Protein AF-E3NLU9-F1 (afdb_monomer_lite)

Organism: Caenorhabditis remanei (NCBI:txid31234)

pLDDT: mean 74.11, std 19.69, range [24.27, 98.31]

InterPro domains:
  IPR012885 Sdz-33, F-box domain [PF07735] (61-119)

Foldseek 3Di:
DDDDDDDPPQLEDEAADDPDDVVVVVVVVCCCCVVVVGQYAYYHDAPPDDDLVVVLVVQQPHAYAEEYADAQVPDLVSLQSRQYQEYEYEHYPDALQSLLSNVVSVLVDPRPRHFKDKYFDACDPVVCNNCPPVVVQWDQDDCVQADQWDDDPPAIDGQNRWIWGAHPVRWIWTWDDDRTMTMIGICPPRYDDDDGHHDDPVRVVVSVCCNVVVPDVVVVVVVVD

Secondary structure (DSSP, 8-state):
----------SEEEEEEES--HHHHHHHHHIIIIIT-PEEEEEEEE-SS--HHHHHHHHTT--SEEEEEEETT--HHHHHH---SEEEEEEE---HHHHHHHHHHHHHS------EEEEE---TT-HHHHHTT-TTT-EE--TTTS-SEEE-SS-EEE-TTSEEEE-TTS-EEEEEE-SSEEEEEEESSSS----SPPPPHHHHHHHHHHHHHTTSHHHHHHTT-

Structure (mmCIF, N/CA/C/O backbone):
data_AF-E3NLU9-F1
#
_entry.id   AF-E3NLU9-F1
#
loop_
_atom_site.group_PDB
_atom_site.id
_atom_site.type_symbol
_atom_site.label_atom_id
_atom_site.label_alt_id
_atom_site.label_comp_id
_atom_site.label_asym_id
_atom_site.label_entity_id
_atom_site.label_seq_id
_atom_site.pdbx_PDB_ins_code
_atom_site.Cartn_x
_atom_site.Cartn_y
_atom_site.Cartn_z
_atom_site.occupancy
_atom_site.B_iso_or_equiv
_atom_site.auth_seq_id
_atom_site.auth_comp_id
_atom_site.auth_asym_id
_atom_site.auth_atom_id
_atom_site.pdbx_PDB_model_num
ATOM 1 N N . MET A 1 1 ? 8.803 -41.339 -27.298 1.00 30.84 1 MET A N 1
ATOM 2 C CA . MET A 1 1 ? 7.327 -41.376 -27.314 1.00 30.84 1 MET A CA 1
ATOM 3 C C . MET A 1 1 ? 6.881 -41.317 -25.861 1.00 30.84 1 MET A C 1
ATOM 5 O O . MET A 1 1 ? 6.912 -42.335 -25.188 1.00 30.84 1 MET A O 1
ATOM 9 N N . MET A 1 2 ? 6.651 -40.110 -25.340 1.00 24.27 2 MET A N 1
ATOM 10 C CA . MET A 1 2 ? 6.205 -39.897 -23.958 1.00 24.27 2 MET A CA 1
ATOM 11 C C . MET A 1 2 ? 4.680 -39.813 -23.966 1.00 24.27 2 MET A C 1
ATOM 13 O O . MET A 1 2 ? 4.102 -39.060 -24.746 1.00 24.27 2 MET A O 1
ATOM 17 N N . SER A 1 3 ? 4.059 -40.672 -23.166 1.00 24.81 3 SER A N 1
ATOM 18 C CA . SER A 1 3 ? 2.619 -40.861 -23.056 1.00 24.81 3 SER A CA 1
ATOM 19 C C . SER A 1 3 ? 1.947 -39.679 -22.364 1.00 24.81 3 SER A C 1
ATOM 21 O O . SER A 1 3 ? 2.358 -39.273 -21.281 1.00 24.81 3 SER A O 1
ATOM 23 N N . PHE A 1 4 ? 0.875 -39.192 -22.986 1.00 30.12 4 PHE A N 1
ATOM 24 C CA . PHE A 1 4 ? -0.142 -38.331 -22.394 1.00 30.12 4 PHE A CA 1
ATOM 25 C C . PHE A 1 4 ? -0.844 -39.077 -21.251 1.00 30.12 4 PHE A C 1
ATOM 27 O O . PHE A 1 4 ? -1.728 -39.887 -21.514 1.00 30.12 4 PHE A O 1
ATOM 34 N N . VAL A 1 5 ? -0.449 -38.829 -20.002 1.00 28.61 5 VAL A N 1
ATOM 35 C CA . VAL A 1 5 ? -1.242 -39.172 -18.812 1.00 28.61 5 VAL A CA 1
ATOM 36 C C . VAL A 1 5 ? -1.056 -38.039 -17.797 1.00 28.61 5 VAL A C 1
ATOM 38 O O . VAL A 1 5 ? 0.053 -37.809 -17.324 1.00 28.61 5 VAL A O 1
ATOM 41 N N . ASP A 1 6 ? -2.147 -37.310 -17.558 1.00 29.42 6 ASP A N 1
ATOM 42 C CA . ASP A 1 6 ? -2.406 -36.371 -16.460 1.00 29.42 6 ASP A CA 1
ATOM 43 C C . ASP A 1 6 ? -1.397 -35.237 -16.202 1.00 29.42 6 ASP A C 1
ATOM 45 O O . ASP A 1 6 ? -0.734 -35.173 -15.168 1.00 29.42 6 ASP A O 1
ATOM 49 N N . LEU A 1 7 ? -1.388 -34.234 -17.090 1.00 32.00 7 LEU A N 1
ATOM 50 C CA . LEU A 1 7 ? -1.237 -32.851 -16.628 1.00 32.00 7 LEU A CA 1
ATOM 51 C C . LEU A 1 7 ? -2.637 -32.320 -16.296 1.00 32.00 7 LEU A C 1
ATOM 53 O O . LEU A 1 7 ? -3.335 -31.803 -17.170 1.00 32.00 7 LEU A O 1
ATOM 57 N N . GLU A 1 8 ? -3.042 -32.386 -15.028 1.00 39.09 8 GLU A N 1
ATOM 58 C CA . GLU A 1 8 ? -3.913 -31.334 -14.504 1.00 39.09 8 GLU A CA 1
ATOM 59 C C . GLU A 1 8 ? -3.154 -30.016 -14.707 1.00 39.09 8 GLU A C 1
ATOM 61 O O . GLU A 1 8 ? -2.229 -29.685 -13.964 1.00 39.09 8 GLU A O 1
ATOM 66 N N . LEU A 1 9 ? -3.479 -29.289 -15.780 1.00 45.47 9 LEU A N 1
ATOM 67 C CA . LEU A 1 9 ? -3.005 -27.927 -15.987 1.00 45.47 9 LEU A CA 1
ATOM 68 C C . LEU A 1 9 ? -3.362 -27.148 -14.723 1.00 45.47 9 LEU A C 1
ATOM 70 O O . LEU A 1 9 ? -4.542 -26.900 -14.460 1.00 45.47 9 LEU A O 1
ATOM 74 N N . LYS A 1 10 ? -2.348 -26.800 -13.917 1.00 50.09 10 LYS A N 1
ATOM 75 C CA . LYS A 1 10 ? -2.500 -25.868 -12.799 1.00 50.09 10 LYS A CA 1
ATOM 76 C C . LYS A 1 10 ? -3.347 -24.711 -13.315 1.00 50.09 10 LYS A C 1
ATOM 78 O O . LYS A 1 10 ? -2.913 -24.010 -14.219 1.00 50.09 10 LYS A O 1
ATOM 83 N N . LYS A 1 11 ? -4.536 -24.485 -12.744 1.00 56.47 11 LYS A N 1
ATOM 84 C CA . LYS A 1 11 ? -5.415 -23.357 -13.121 1.00 56.47 11 LYS A CA 1
ATOM 85 C C . LYS A 1 11 ? -4.805 -21.995 -12.794 1.00 56.47 11 LYS A C 1
ATOM 87 O O . LYS A 1 11 ? -5.468 -20.976 -12.969 1.00 56.47 11 LYS A O 1
ATOM 92 N N . SER A 1 12 ? -3.567 -21.982 -12.307 1.00 54.59 12 SER A N 1
ATOM 93 C CA . SER A 1 12 ? -2.848 -20.779 -11.990 1.00 54.59 12 SER A CA 1
ATOM 94 C C . SER A 1 12 ? -1.356 -20.833 -12.269 1.00 54.59 12 SER A C 1
ATOM 96 O O . SER A 1 12 ? -0.717 -21.855 -12.014 1.00 54.59 12 SER A O 1
ATOM 98 N N . ILE A 1 13 ? -0.813 -19.710 -12.734 1.00 56.97 13 ILE A N 1
ATOM 99 C CA . ILE A 1 13 ? 0.589 -19.552 -13.128 1.00 56.97 13 ILE A CA 1
ATOM 100 C C . ILE A 1 13 ? 1.199 -18.305 -12.485 1.00 56.97 13 ILE A C 1
ATOM 102 O O . ILE A 1 13 ? 0.508 -17.304 -12.283 1.00 56.97 13 ILE A O 1
ATOM 106 N N . ASP A 1 14 ? 2.488 -18.402 -12.171 1.00 55.56 14 ASP A N 1
ATOM 107 C CA . ASP A 1 14 ? 3.336 -17.274 -11.803 1.00 55.56 14 ASP A CA 1
ATOM 108 C C . ASP A 1 14 ? 4.183 -16.914 -13.024 1.00 55.56 14 ASP A C 1
ATOM 110 O O . ASP A 1 14 ? 4.834 -17.785 -13.607 1.00 55.56 14 ASP A O 1
ATOM 114 N N . ILE A 1 15 ? 4.140 -15.654 -13.449 1.00 59.28 15 ILE A N 1
ATOM 115 C CA . ILE A 1 15 ? 4.871 -15.190 -14.633 1.00 59.28 15 ILE A CA 1
ATOM 116 C C . ILE A 1 15 ? 6.079 -14.394 -14.157 1.00 59.28 15 ILE A C 1
ATOM 118 O O . ILE A 1 15 ? 5.924 -13.404 -13.450 1.00 59.28 15 ILE A O 1
ATOM 122 N N . VAL A 1 16 ? 7.275 -14.819 -14.558 1.00 55.50 16 VAL A N 1
ATOM 123 C CA . VAL A 1 16 ? 8.532 -14.109 -14.299 1.00 55.50 16 VAL A CA 1
ATOM 124 C C . VAL A 1 16 ? 9.064 -13.594 -15.627 1.00 55.50 16 VAL A C 1
ATOM 126 O O . VAL A 1 16 ? 9.477 -14.377 -16.480 1.00 55.50 16 VAL A O 1
ATOM 129 N N . CYS A 1 17 ? 9.012 -12.278 -15.822 1.00 56.28 17 CYS A N 1
ATOM 130 C CA . CYS A 1 17 ? 9.571 -11.624 -16.997 1.00 56.28 17 CYS A CA 1
ATOM 131 C C . CYS A 1 17 ? 10.881 -10.929 -16.622 1.00 56.28 17 CYS A C 1
ATOM 133 O O . CYS A 1 17 ? 10.883 -9.800 -16.128 1.00 56.28 17 CYS A O 1
ATOM 135 N N . GLU A 1 18 ? 11.989 -11.619 -16.878 1.00 49.34 18 GLU A N 1
ATOM 136 C CA . GLU A 1 18 ? 13.347 -11.091 -16.771 1.00 49.34 18 GLU A CA 1
ATOM 137 C C . GLU A 1 18 ? 13.862 -10.811 -18.192 1.00 49.34 18 GLU A C 1
ATOM 139 O O . GLU A 1 18 ? 13.985 -11.722 -19.006 1.00 49.34 18 GLU A O 1
ATOM 144 N N . SER A 1 19 ? 14.167 -9.549 -18.512 1.00 50.97 19 SER A N 1
ATOM 145 C CA . SER A 1 19 ? 14.948 -9.182 -19.712 1.00 50.97 19 SER A CA 1
ATOM 146 C C . SER A 1 19 ? 14.370 -9.596 -21.088 1.00 50.97 19 SER A C 1
ATOM 148 O O . SER A 1 19 ? 15.127 -9.971 -21.984 1.00 50.97 19 SER A O 1
ATOM 150 N N . GLY A 1 20 ? 13.048 -9.532 -21.294 1.00 50.00 20 GLY A N 1
ATOM 151 C CA . GLY A 1 20 ? 12.388 -9.879 -22.568 1.00 50.00 20 GLY A CA 1
ATOM 152 C C . GLY A 1 20 ? 11.693 -8.695 -23.267 1.00 50.00 20 GLY A C 1
ATOM 153 O O . GLY A 1 20 ? 11.317 -7.734 -22.594 1.00 50.00 20 GLY A O 1
ATOM 154 N N . PRO A 1 21 ? 11.475 -8.740 -24.602 1.00 52.34 21 PRO A N 1
ATOM 155 C CA . PRO A 1 21 ? 10.658 -7.741 -25.283 1.00 52.34 21 PRO A CA 1
ATOM 156 C C . PRO A 1 21 ? 9.225 -7.799 -24.750 1.00 52.34 21 PRO A C 1
ATOM 158 O O . PRO A 1 21 ? 8.580 -8.846 -24.798 1.00 52.34 21 PRO A O 1
ATOM 161 N N . PHE A 1 22 ? 8.722 -6.663 -24.267 1.00 56.28 22 PHE A N 1
ATOM 162 C CA . PHE A 1 22 ? 7.409 -6.541 -23.631 1.00 56.28 22 PHE A CA 1
ATOM 163 C C . PHE A 1 22 ? 6.253 -7.124 -24.465 1.00 56.28 22 PHE A C 1
ATOM 165 O O . PHE A 1 22 ? 5.353 -7.758 -23.916 1.00 56.28 22 PHE A O 1
ATOM 172 N N . SER A 1 23 ? 6.319 -7.003 -25.794 1.00 55.84 23 SER A N 1
ATOM 173 C CA . SER A 1 23 ? 5.326 -7.587 -26.700 1.00 55.84 23 SER A CA 1
ATOM 174 C C . SER A 1 23 ? 5.152 -9.094 -26.494 1.00 55.84 23 SER A C 1
ATOM 176 O O . SER A 1 23 ? 4.030 -9.586 -26.528 1.00 55.84 23 SER A O 1
ATOM 178 N N . PHE A 1 24 ? 6.226 -9.833 -26.204 1.00 57.72 24 PHE A N 1
ATOM 179 C CA . PHE A 1 24 ? 6.146 -11.265 -25.922 1.00 57.72 24 PHE A CA 1
ATOM 180 C C . PHE A 1 24 ? 5.408 -11.558 -24.609 1.00 57.72 24 PHE A C 1
ATOM 182 O O . PHE A 1 24 ? 4.605 -12.486 -24.556 1.00 57.72 24 PHE A O 1
ATOM 189 N N . ALA A 1 25 ? 5.638 -10.751 -23.568 1.00 60.47 25 ALA A N 1
ATOM 190 C CA . ALA A 1 25 ? 4.951 -10.900 -22.287 1.00 60.47 25 ALA A CA 1
ATOM 191 C C . ALA A 1 25 ? 3.446 -10.603 -22.406 1.00 60.47 25 ALA A C 1
ATOM 193 O O . ALA A 1 25 ? 2.647 -11.332 -21.822 1.00 60.47 25 ALA A O 1
ATOM 194 N N . MET A 1 26 ? 3.062 -9.606 -23.214 1.00 60.84 26 MET A N 1
ATOM 195 C CA . MET A 1 26 ? 1.657 -9.317 -23.536 1.00 60.84 26 MET A CA 1
ATOM 196 C C . MET A 1 26 ? 0.979 -10.496 -24.218 1.00 60.84 26 MET A C 1
ATOM 198 O O . MET A 1 26 ? -0.011 -11.003 -23.708 1.00 60.84 26 MET A O 1
ATOM 202 N N . TYR A 1 27 ? 1.555 -10.991 -25.320 1.00 63.16 27 TYR A N 1
ATOM 203 C CA . TYR A 1 27 ? 0.977 -12.131 -26.031 1.00 63.16 27 TYR A CA 1
ATOM 204 C C . TYR A 1 27 ? 0.885 -13.371 -25.146 1.00 63.16 27 TYR A C 1
ATOM 206 O O . TYR A 1 27 ? -0.074 -14.128 -25.261 1.00 63.16 27 TYR A O 1
ATOM 214 N N . LEU A 1 28 ? 1.863 -13.582 -24.260 1.00 62.91 28 LEU A N 1
ATOM 215 C CA . LEU A 1 28 ? 1.829 -14.682 -23.307 1.00 62.91 28 LEU A CA 1
ATOM 216 C C . LEU A 1 28 ? 0.681 -14.516 -22.308 1.00 62.91 28 LEU A C 1
ATOM 218 O O . LEU A 1 28 ? -0.042 -15.476 -22.067 1.00 62.91 28 LEU A O 1
ATOM 222 N N . VAL A 1 29 ? 0.487 -13.326 -21.742 1.00 63.72 29 VAL A N 1
ATOM 223 C CA . VAL A 1 29 ? -0.589 -13.079 -20.773 1.00 63.72 29 VAL A CA 1
ATOM 224 C C . VAL A 1 29 ? -1.961 -13.125 -21.436 1.00 63.72 29 VAL A C 1
ATOM 226 O O . VAL A 1 29 ? -2.828 -13.828 -20.925 1.00 63.72 29 VAL A O 1
ATOM 229 N N . ASP A 1 30 ? -2.140 -12.477 -22.586 1.00 66.44 30 ASP A N 1
ATOM 230 C CA . ASP A 1 30 ? -3.391 -12.520 -23.350 1.00 66.44 30 ASP A CA 1
ATOM 231 C C . ASP A 1 30 ? -3.725 -13.968 -23.733 1.00 66.44 30 ASP A C 1
ATOM 233 O O . ASP A 1 30 ? -4.845 -14.435 -23.551 1.00 66.44 30 ASP A O 1
ATOM 237 N N . PHE A 1 31 ? -2.733 -14.753 -24.160 1.00 62.38 31 PHE A N 1
ATOM 238 C CA . PHE A 1 31 ? -2.917 -16.182 -24.407 1.00 62.38 31 PHE A CA 1
ATOM 239 C C . PHE A 1 31 ? -3.315 -16.956 -23.137 1.00 62.38 31 PHE A C 1
ATOM 241 O O . PHE A 1 31 ? -4.227 -17.786 -23.174 1.00 62.38 31 PHE A O 1
ATOM 248 N N . LEU A 1 32 ? -2.666 -16.693 -22.000 1.00 63.97 32 LEU A N 1
ATOM 249 C CA . LEU A 1 32 ? -2.966 -17.362 -20.729 1.00 63.97 32 LEU A CA 1
ATOM 250 C C . LEU A 1 32 ? -4.379 -17.031 -20.220 1.00 63.97 32 LEU A C 1
ATOM 252 O O . LEU A 1 32 ? -5.082 -17.930 -19.751 1.00 63.97 32 LEU A O 1
ATOM 256 N N . LEU A 1 33 ? -4.799 -15.770 -20.326 1.00 65.56 33 LEU A N 1
ATOM 257 C CA . LEU A 1 33 ? -6.104 -15.294 -19.870 1.00 65.56 33 LEU A CA 1
ATOM 258 C C . LEU A 1 33 ? -7.219 -15.668 -20.854 1.00 65.56 33 LEU A C 1
ATOM 260 O O . LEU A 1 33 ? -8.189 -16.318 -20.463 1.00 65.56 33 LEU A O 1
ATOM 264 N N . ASP A 1 34 ? -7.069 -15.324 -22.132 1.00 72.00 34 ASP A N 1
ATOM 265 C CA . ASP A 1 34 ? -8.165 -15.384 -23.104 1.00 72.00 34 ASP A CA 1
ATOM 266 C C . ASP A 1 34 ? -8.302 -16.763 -23.747 1.00 72.00 34 ASP A C 1
ATOM 268 O O . ASP A 1 34 ? -9.417 -17.248 -23.971 1.00 72.00 34 ASP A O 1
ATOM 272 N N . VAL A 1 35 ? -7.174 -17.424 -24.027 1.00 69.50 35 VAL A N 1
ATOM 273 C CA . VAL A 1 35 ? -7.171 -18.737 -24.688 1.00 69.50 35 VAL A CA 1
ATOM 274 C C . VAL A 1 35 ? -7.208 -19.856 -23.659 1.00 69.50 35 VAL A C 1
ATOM 276 O O . VAL A 1 35 ? -8.043 -20.757 -23.753 1.00 69.50 35 VAL A O 1
ATOM 279 N N . LEU A 1 36 ? -6.324 -19.801 -22.661 1.00 62.12 36 LEU A N 1
ATOM 280 C CA . LEU A 1 36 ? -6.194 -20.870 -21.670 1.00 62.12 36 LEU A CA 1
ATOM 281 C C . LEU A 1 36 ? -7.106 -20.698 -20.448 1.00 62.12 36 LEU A C 1
ATOM 283 O O . LEU A 1 36 ? -7.250 -21.648 -19.676 1.00 62.12 36 LEU A O 1
ATOM 287 N N . ARG A 1 37 ? -7.758 -19.535 -20.282 1.00 70.38 37 ARG A N 1
ATOM 288 C CA . ARG A 1 37 ? -8.645 -19.225 -19.143 1.00 70.38 37 ARG A CA 1
ATOM 289 C C . ARG A 1 37 ? -7.986 -19.495 -17.787 1.00 70.38 37 ARG A C 1
ATOM 291 O O . ARG A 1 37 ? -8.630 -19.981 -16.853 1.00 70.38 37 ARG A O 1
ATOM 298 N N . MET A 1 38 ? -6.686 -19.226 -17.694 1.00 63.44 38 MET A N 1
ATOM 299 C CA . MET A 1 38 ? -5.898 -19.420 -16.481 1.00 63.44 38 MET A CA 1
ATOM 300 C C . MET A 1 38 ? -6.033 -18.216 -15.551 1.00 63.44 38 MET A C 1
ATOM 302 O O . MET A 1 38 ? -6.173 -17.081 -15.997 1.00 63.44 38 MET A O 1
ATOM 306 N N . LYS A 1 39 ? -5.942 -18.452 -14.241 1.00 65.44 39 LYS A N 1
ATOM 307 C CA . LYS A 1 39 ? -5.840 -17.389 -13.240 1.00 65.44 39 LYS A CA 1
ATOM 308 C C . LYS A 1 39 ? -4.371 -17.070 -12.977 1.00 65.44 39 LYS A C 1
ATOM 310 O O . LYS A 1 39 ? -3.617 -17.935 -12.556 1.00 65.44 39 LYS A O 1
ATOM 315 N N . ILE A 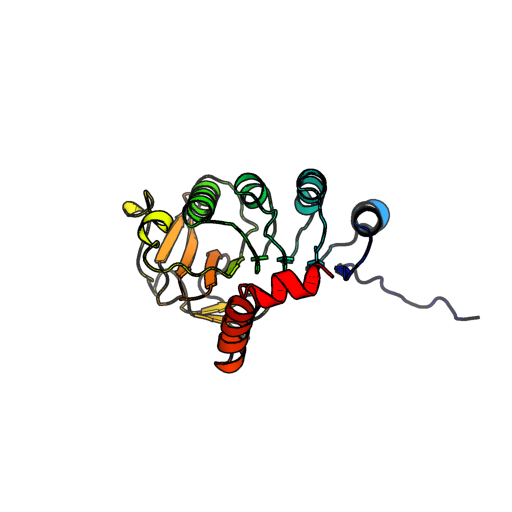1 40 ? -3.937 -15.837 -13.168 1.00 62.47 40 ILE A N 1
ATOM 316 C CA . ILE A 1 40 ? -2.550 -15.475 -12.860 1.00 62.47 40 ILE A CA 1
ATOM 317 C C . ILE A 1 40 ? -2.441 -15.177 -11.358 1.00 62.47 40 ILE A C 1
ATOM 319 O O . ILE A 1 40 ? -3.153 -14.315 -10.852 1.00 62.47 40 ILE A O 1
ATOM 323 N N . ASN A 1 41 ? -1.595 -15.916 -10.630 1.00 58.88 41 ASN A N 1
ATOM 324 C CA . ASN A 1 41 ? -1.460 -15.759 -9.173 1.00 58.88 41 ASN A CA 1
ATOM 325 C C . ASN A 1 41 ? -0.511 -14.617 -8.814 1.00 58.88 41 ASN A C 1
ATOM 327 O O . ASN A 1 41 ? -0.795 -13.798 -7.938 1.00 58.88 41 ASN A O 1
ATOM 331 N N . SER A 1 42 ? 0.633 -14.574 -9.487 1.00 58.12 42 SER A N 1
ATOM 332 C CA . SER A 1 42 ? 1.604 -13.506 -9.335 1.00 58.12 42 SER A CA 1
ATOM 333 C C . SER A 1 42 ? 2.237 -13.179 -10.674 1.00 58.12 42 SER A C 1
ATOM 335 O O . SER A 1 42 ? 2.442 -14.056 -11.520 1.00 58.12 42 SER A O 1
ATOM 337 N N . VAL A 1 43 ? 2.539 -11.898 -10.868 1.00 57.88 43 VAL A N 1
ATOM 338 C CA . VAL A 1 43 ? 3.389 -11.483 -11.971 1.00 57.88 43 VAL A CA 1
ATOM 339 C C . VAL A 1 43 ? 4.565 -10.691 -11.442 1.00 57.88 43 VAL A C 1
ATOM 341 O O . VAL A 1 43 ? 4.429 -9.683 -10.747 1.00 57.88 43 VAL A O 1
ATOM 344 N N . TYR A 1 44 ? 5.739 -11.180 -11.798 1.00 55.34 44 TYR A N 1
ATOM 345 C CA . TYR A 1 44 ? 7.007 -10.532 -11.593 1.00 55.34 44 TYR A CA 1
ATOM 346 C C . TYR A 1 44 ? 7.429 -9.885 -12.903 1.00 55.34 44 TYR A C 1
ATOM 348 O O . TYR A 1 44 ? 7.584 -10.563 -13.924 1.00 55.34 44 TYR A O 1
ATOM 356 N N . PHE A 1 45 ? 7.666 -8.580 -12.853 1.00 55.47 45 PHE A N 1
ATOM 357 C CA . PHE A 1 45 ? 8.320 -7.899 -13.946 1.00 55.47 45 PHE A CA 1
ATOM 358 C C . PHE A 1 45 ? 9.591 -7.195 -13.496 1.00 55.47 45 PHE A C 1
ATOM 360 O O . PHE A 1 45 ? 9.557 -6.314 -12.633 1.00 55.47 45 PHE A O 1
ATOM 367 N N . ASP A 1 46 ? 10.690 -7.507 -14.176 1.00 49.62 46 ASP A N 1
ATOM 368 C CA . ASP A 1 46 ? 11.889 -6.678 -14.162 1.00 49.62 46 ASP A CA 1
ATOM 369 C C . ASP A 1 46 ? 11.850 -5.718 -15.365 1.00 49.62 46 ASP A C 1
ATOM 371 O O . ASP A 1 46 ? 12.391 -5.976 -16.443 1.00 49.62 46 ASP A O 1
ATOM 375 N N . LEU A 1 47 ? 11.061 -4.644 -15.228 1.00 51.53 47 LEU A N 1
ATOM 376 C CA . LEU A 1 47 ? 10.765 -3.701 -16.314 1.00 51.53 47 LEU A CA 1
ATOM 377 C C . LEU A 1 47 ? 11.830 -2.631 -16.433 1.00 51.53 47 LEU A C 1
ATOM 379 O O . LEU A 1 47 ? 11.640 -1.495 -16.014 1.00 51.53 47 LEU A O 1
ATOM 383 N N . MET A 1 48 ? 12.930 -2.962 -17.090 1.00 47.28 48 MET A N 1
ATOM 384 C CA . MET A 1 48 ? 13.924 -1.947 -17.432 1.00 47.28 48 MET A CA 1
ATOM 385 C C . MET A 1 48 ? 13.462 -1.021 -18.577 1.00 47.28 48 MET A C 1
ATOM 387 O O . MET A 1 48 ? 14.031 0.054 -18.750 1.00 47.28 48 MET A O 1
ATOM 391 N N . THR A 1 49 ? 12.435 -1.398 -19.361 1.00 49.69 49 THR A N 1
ATOM 392 C CA . THR A 1 49 ? 11.955 -0.618 -20.523 1.00 49.69 49 THR A CA 1
ATOM 393 C C . THR A 1 49 ? 10.463 -0.853 -20.829 1.00 49.69 49 THR A C 1
ATOM 395 O O . THR A 1 49 ? 10.109 -1.757 -21.577 1.00 49.69 49 THR A O 1
ATOM 398 N N . MET A 1 50 ? 9.555 -0.035 -20.288 1.00 54.91 50 MET A N 1
ATOM 399 C CA . MET A 1 50 ? 8.155 0.002 -20.751 1.00 54.91 50 MET A CA 1
ATOM 400 C C . MET A 1 50 ? 7.702 1.418 -21.103 1.00 54.91 50 MET A C 1
ATOM 402 O O . MET A 1 50 ? 8.089 2.391 -20.454 1.00 54.91 50 MET A O 1
ATOM 406 N N . ASN A 1 51 ? 6.839 1.515 -22.117 1.00 55.44 51 ASN A N 1
ATOM 407 C CA . ASN A 1 51 ? 6.030 2.699 -22.385 1.00 55.44 51 ASN A CA 1
ATOM 408 C C . ASN A 1 51 ? 4.812 2.704 -21.428 1.00 55.44 51 ASN A C 1
ATOM 410 O O . ASN A 1 51 ? 4.099 1.700 -21.372 1.00 55.44 51 ASN A O 1
ATOM 414 N N . PRO A 1 52 ? 4.527 3.810 -20.711 1.00 51.81 52 PRO A N 1
ATOM 415 C CA . PRO A 1 52 ? 3.400 3.916 -19.778 1.00 51.81 52 PRO A CA 1
ATOM 416 C C . PRO A 1 52 ? 2.028 3.471 -20.316 1.00 51.81 52 PRO A C 1
ATOM 418 O O . PRO A 1 52 ? 1.225 2.932 -19.558 1.00 51.81 52 PRO A O 1
ATOM 421 N N . SER A 1 53 ? 1.744 3.681 -21.606 1.00 58.50 53 SER A N 1
ATOM 422 C CA . SER A 1 53 ? 0.428 3.383 -22.199 1.00 58.50 53 SER A CA 1
ATOM 423 C C . SER A 1 53 ? 0.130 1.886 -22.276 1.00 58.50 53 SER A C 1
ATOM 425 O O . SER A 1 53 ? -0.982 1.449 -22.000 1.00 58.50 53 SER A O 1
ATOM 427 N N . GLU A 1 54 ? 1.133 1.099 -22.647 1.00 57.56 54 GLU A N 1
ATOM 428 C CA . GLU A 1 54 ? 0.997 -0.338 -22.861 1.00 57.56 54 GLU A CA 1
ATOM 429 C C . GLU A 1 54 ? 0.877 -1.103 -21.539 1.00 57.56 54 GLU A C 1
ATOM 431 O O . GLU A 1 54 ? 0.104 -2.051 -21.409 1.00 57.56 54 GLU A O 1
ATOM 436 N N . LEU A 1 55 ? 1.600 -0.629 -20.526 1.00 58.09 55 LEU A N 1
ATOM 437 C CA . LEU A 1 55 ? 1.556 -1.185 -19.186 1.00 58.09 55 LEU A CA 1
ATOM 438 C C . LEU A 1 55 ? 0.243 -0.876 -18.465 1.00 58.09 55 LEU A C 1
ATOM 440 O O . LEU A 1 55 ? -0.260 -1.714 -17.725 1.00 58.09 55 LEU A O 1
ATOM 444 N N . HIS A 1 56 ? -0.341 0.301 -18.703 1.00 56.47 56 HIS A N 1
ATOM 445 C CA . HIS A 1 56 ? -1.673 0.620 -18.197 1.00 56.47 56 HIS A CA 1
ATOM 446 C C . HIS A 1 56 ? -2.704 -0.403 -18.695 1.00 56.47 56 HIS A C 1
ATOM 448 O O . HIS A 1 56 ? -3.387 -1.012 -17.880 1.00 56.47 56 HIS A O 1
ATOM 454 N N . SER A 1 57 ? -2.751 -0.677 -20.004 1.00 61.88 57 SER A N 1
ATOM 455 C CA . SER A 1 57 ? -3.646 -1.699 -20.569 1.00 61.88 57 SER A CA 1
ATOM 456 C C . SER A 1 57 ? -3.389 -3.096 -20.004 1.00 61.88 57 SER A C 1
ATOM 458 O O . SER A 1 57 ? -4.328 -3.851 -19.770 1.00 61.88 57 SER A O 1
ATOM 460 N N . PHE A 1 58 ? -2.124 -3.422 -19.754 1.00 60.69 58 PHE A N 1
ATOM 461 C CA . PHE A 1 58 ? -1.715 -4.701 -19.201 1.00 60.69 58 PHE A CA 1
ATOM 462 C C . PHE A 1 58 ? -2.136 -4.905 -17.732 1.00 60.69 58 PHE A C 1
ATOM 464 O O . PHE A 1 58 ? -2.662 -5.956 -17.365 1.00 60.69 58 PHE A O 1
ATOM 471 N N . LEU A 1 59 ? -1.932 -3.893 -16.881 1.00 60.12 59 LEU A N 1
ATOM 472 C CA . LEU A 1 59 ? -2.208 -3.968 -15.441 1.00 60.12 59 LEU A CA 1
ATOM 473 C C . LEU A 1 59 ? -3.709 -3.996 -15.113 1.00 60.12 59 LEU A C 1
ATOM 475 O O . LEU A 1 59 ? -4.068 -4.450 -14.028 1.00 60.12 59 LEU A O 1
ATOM 479 N N . LEU A 1 60 ? -4.583 -3.574 -16.036 1.00 60.34 60 LEU A N 1
ATOM 480 C CA . LEU A 1 60 ? -6.042 -3.625 -15.858 1.00 60.34 60 LEU A CA 1
ATOM 481 C C . LEU A 1 60 ? -6.585 -5.051 -15.649 1.00 60.34 60 LEU A C 1
ATOM 483 O O . LEU A 1 60 ? -7.671 -5.207 -15.093 1.00 60.34 60 LEU A O 1
ATOM 487 N N . ASN A 1 61 ? -5.836 -6.081 -16.059 1.00 54.66 61 ASN A N 1
ATOM 488 C CA . ASN A 1 61 ? -6.308 -7.468 -16.095 1.00 54.66 61 ASN A CA 1
ATOM 489 C C . ASN A 1 61 ? -5.642 -8.400 -15.063 1.00 54.66 61 ASN A C 1
ATOM 491 O O . ASN A 1 61 ? -5.823 -9.617 -15.132 1.00 54.66 61 ASN A O 1
ATOM 495 N N . ILE A 1 62 ? -4.861 -7.879 -14.109 1.00 60.00 62 ILE A N 1
ATOM 496 C CA . ILE A 1 62 ? -4.080 -8.727 -13.191 1.00 60.00 62 ILE A CA 1
ATOM 497 C C . ILE A 1 62 ? -4.775 -8.884 -11.837 1.00 60.00 62 ILE A C 1
ATOM 499 O O . ILE A 1 62 ? -4.641 -8.057 -10.940 1.00 60.00 62 ILE A O 1
ATOM 503 N N . ASP A 1 63 ? -5.424 -10.030 -11.634 1.00 60.69 63 ASP A N 1
ATOM 504 C CA . ASP A 1 63 ? -5.997 -10.450 -10.343 1.00 60.69 63 ASP A CA 1
ATOM 505 C C . ASP A 1 63 ? -4.949 -11.066 -9.387 1.00 60.69 63 ASP A C 1
ATOM 507 O O . ASP A 1 63 ? -5.153 -12.137 -8.805 1.00 60.69 63 ASP A O 1
ATOM 511 N N . GLY A 1 64 ? -3.813 -10.386 -9.210 1.00 67.94 64 GLY A N 1
ATOM 512 C CA . GLY A 1 64 ? -2.659 -10.943 -8.503 1.00 67.94 64 GLY A CA 1
ATOM 513 C C . GLY A 1 64 ? -1.767 -9.922 -7.803 1.00 67.94 64 GLY A C 1
ATOM 514 O O . GLY A 1 64 ? -2.159 -8.792 -7.509 1.00 67.94 64 GLY A O 1
ATOM 515 N N . PHE A 1 65 ? -0.558 -10.374 -7.493 1.00 73.00 65 PHE A N 1
ATOM 516 C CA . PHE A 1 65 ? 0.514 -9.590 -6.892 1.00 73.00 65 PHE A CA 1
ATOM 517 C C . PHE A 1 65 ? 1.382 -8.946 -7.998 1.00 73.00 65 PHE A C 1
ATOM 519 O O . PHE A 1 65 ? 1.794 -9.646 -8.926 1.00 73.00 65 PHE A O 1
ATOM 526 N N . VAL A 1 66 ? 1.702 -7.651 -7.876 1.00 75.50 66 VAL A N 1
ATOM 527 C CA . VAL A 1 66 ? 2.535 -6.864 -8.803 1.00 75.50 66 VAL A CA 1
ATOM 528 C C . VAL A 1 66 ? 3.794 -6.365 -8.084 1.00 75.50 66 VAL A C 1
ATOM 530 O O . VAL A 1 66 ? 3.719 -5.581 -7.138 1.00 75.50 66 VAL A O 1
ATOM 533 N N . ARG A 1 67 ? 4.975 -6.792 -8.548 1.00 73.19 67 ARG A N 1
ATOM 534 C CA . ARG A 1 67 ? 6.287 -6.289 -8.091 1.00 73.19 67 ARG A CA 1
ATOM 535 C C . ARG A 1 67 ? 6.942 -5.496 -9.219 1.00 73.19 67 ARG A C 1
ATOM 537 O O . ARG A 1 67 ? 7.116 -6.031 -10.310 1.00 73.19 67 ARG A O 1
ATOM 544 N N . MET A 1 68 ? 7.327 -4.253 -8.941 1.00 74.44 68 MET A N 1
ATOM 545 C CA . MET A 1 68 ? 8.045 -3.374 -9.862 1.00 74.44 68 MET A CA 1
ATOM 546 C C . MET A 1 68 ? 9.393 -2.995 -9.255 1.00 74.44 68 MET A C 1
ATOM 548 O O . MET A 1 68 ? 9.446 -2.208 -8.306 1.00 74.44 68 MET A O 1
ATOM 552 N N . PHE A 1 69 ? 10.488 -3.523 -9.810 1.00 68.50 69 PHE A N 1
ATOM 553 C CA . PHE A 1 69 ? 11.822 -3.037 -9.458 1.00 68.50 69 PHE A CA 1
ATOM 554 C C . PHE A 1 69 ? 12.001 -1.617 -9.983 1.00 68.50 69 PHE A C 1
ATOM 556 O O . PHE A 1 69 ? 12.040 -0.696 -9.177 1.00 68.50 69 PHE A O 1
ATOM 563 N N . ASP A 1 70 ? 11.977 -1.388 -11.296 1.00 67.06 70 ASP A N 1
ATOM 564 C CA . ASP A 1 70 ? 11.985 -0.028 -11.847 1.00 67.06 70 ASP A CA 1
ATOM 565 C C . ASP A 1 70 ? 10.573 0.525 -12.112 1.00 67.06 70 ASP A C 1
ATOM 567 O O . ASP A 1 70 ? 9.958 0.316 -13.155 1.00 67.06 70 ASP A O 1
ATOM 571 N N . GLY A 1 71 ? 10.053 1.267 -11.140 1.00 72.44 71 GLY A N 1
ATOM 572 C CA . GLY A 1 71 ? 8.831 2.065 -11.220 1.00 72.44 71 GLY A CA 1
ATOM 573 C C . GLY A 1 71 ? 9.065 3.557 -11.494 1.00 72.44 71 GLY A C 1
ATOM 574 O O . GLY A 1 71 ? 8.181 4.367 -11.219 1.00 72.44 71 GLY A O 1
ATOM 575 N N . ARG A 1 72 ? 10.227 3.994 -12.011 1.00 77.75 72 ARG A N 1
ATOM 576 C CA . ARG A 1 72 ? 10.494 5.431 -12.280 1.00 77.75 72 ARG A CA 1
ATOM 577 C C . ARG A 1 72 ? 9.616 6.038 -13.373 1.00 77.75 72 ARG A C 1
ATOM 579 O O . ARG A 1 72 ? 9.603 7.263 -13.521 1.00 77.75 72 ARG A O 1
ATOM 586 N N . TRP A 1 73 ? 8.937 5.198 -14.143 1.00 73.12 73 TRP A N 1
ATOM 587 C CA . TRP A 1 73 ? 7.952 5.585 -15.147 1.00 73.12 73 TRP A CA 1
ATOM 588 C C . TRP A 1 73 ? 6.536 5.724 -14.556 1.00 73.12 73 TRP A C 1
ATOM 590 O O . TRP A 1 73 ? 5.694 6.356 -15.191 1.00 73.12 73 TRP A O 1
ATOM 600 N N . VAL A 1 74 ? 6.273 5.165 -13.364 1.00 78.19 74 VAL A N 1
ATOM 601 C CA . VAL A 1 74 ? 4.947 5.182 -12.731 1.00 78.19 74 VAL A CA 1
ATOM 602 C C . VAL A 1 74 ? 4.566 6.622 -12.404 1.00 78.19 74 VAL A C 1
ATOM 604 O O . VAL A 1 74 ? 5.260 7.313 -11.655 1.00 78.19 74 VAL A O 1
ATOM 607 N N . THR A 1 75 ? 3.450 7.069 -12.973 1.00 83.69 75 THR A N 1
ATOM 608 C CA . THR A 1 75 ? 2.810 8.347 -12.653 1.00 83.69 75 THR A CA 1
ATOM 609 C C . THR A 1 75 ? 1.736 8.147 -11.586 1.00 83.69 75 THR A C 1
ATOM 611 O O . THR A 1 75 ? 1.312 7.022 -11.320 1.00 83.69 75 THR A O 1
ATOM 614 N N . SER A 1 76 ? 1.257 9.233 -10.981 1.00 86.25 76 SER A N 1
ATOM 615 C CA . SER A 1 76 ? 0.113 9.182 -10.063 1.00 86.25 76 SER A CA 1
ATOM 616 C C . SER A 1 76 ? -1.160 8.653 -10.731 1.00 86.25 76 SER A C 1
ATOM 618 O O . SER A 1 76 ? -1.882 7.868 -10.125 1.00 86.25 76 SER A O 1
ATOM 620 N N . ASP A 1 77 ? -1.394 9.020 -11.992 1.00 83.81 77 ASP A N 1
ATOM 621 C CA . ASP A 1 77 ? -2.503 8.497 -12.795 1.00 83.81 77 ASP A CA 1
ATOM 622 C C . ASP A 1 77 ? -2.371 6.985 -13.034 1.00 83.81 77 ASP A C 1
ATOM 624 O O . ASP A 1 77 ? -3.314 6.235 -12.792 1.00 83.81 77 ASP A O 1
ATOM 628 N N . ALA A 1 78 ? -1.178 6.507 -13.406 1.00 79.62 78 ALA A N 1
ATOM 629 C CA . ALA A 1 78 ? -0.936 5.075 -13.542 1.00 79.62 78 ALA A CA 1
ATOM 630 C C . ALA A 1 78 ? -1.185 4.352 -12.211 1.00 79.62 78 ALA A C 1
ATOM 632 O O . ALA A 1 78 ? -1.928 3.381 -12.185 1.00 79.62 78 ALA A O 1
ATOM 633 N N . LEU A 1 79 ? -0.638 4.865 -11.103 1.00 85.12 79 LEU A N 1
ATOM 634 C CA . LEU A 1 79 ? -0.775 4.276 -9.769 1.00 85.12 79 LEU A CA 1
ATOM 635 C C . LEU A 1 79 ? -2.241 4.077 -9.344 1.00 85.12 79 LEU A C 1
ATOM 637 O O . LEU A 1 79 ? -2.576 3.056 -8.752 1.00 85.12 79 LEU A O 1
ATOM 641 N N . ILE A 1 80 ? -3.110 5.039 -9.656 1.00 87.44 80 ILE A N 1
ATOM 642 C CA . ILE A 1 80 ? -4.539 5.022 -9.305 1.00 87.44 80 ILE A CA 1
ATOM 643 C C . ILE A 1 80 ? -5.342 4.009 -10.130 1.00 87.44 80 ILE A C 1
ATOM 645 O O . ILE A 1 80 ? -6.340 3.478 -9.644 1.00 87.44 80 ILE A O 1
ATOM 649 N N . ASN A 1 81 ? -4.905 3.734 -11.358 1.00 81.38 81 ASN A N 1
ATOM 650 C CA . ASN A 1 81 ? -5.601 2.846 -12.285 1.00 81.38 81 ASN A CA 1
ATOM 651 C C . ASN A 1 81 ? -5.091 1.393 -12.251 1.00 81.38 81 ASN A C 1
ATOM 653 O O . ASN A 1 81 ? -5.561 0.558 -13.022 1.00 81.38 81 ASN A O 1
ATOM 657 N N . ILE A 1 82 ? -4.124 1.068 -11.386 1.00 77.19 82 ILE A N 1
ATOM 658 C CA . ILE A 1 82 ? -3.673 -0.315 -11.208 1.00 77.19 82 ILE A CA 1
ATOM 659 C C . ILE A 1 82 ? -4.577 -1.006 -10.192 1.00 77.19 82 ILE A C 1
ATOM 661 O O . ILE A 1 82 ? -4.595 -0.655 -9.012 1.00 77.19 82 ILE A O 1
ATOM 665 N N . HIS A 1 83 ? -5.282 -2.039 -10.647 1.00 79.88 83 HIS A N 1
ATOM 666 C CA . HIS A 1 83 ? -6.176 -2.840 -9.819 1.00 79.88 83 HIS A CA 1
ATOM 667 C C . HIS A 1 83 ? -5.560 -4.212 -9.554 1.00 79.88 83 HIS A C 1
ATOM 669 O O . HIS A 1 83 ? -5.660 -5.117 -10.375 1.00 79.88 83 HIS A O 1
ATOM 675 N N . CYS A 1 84 ? -4.929 -4.371 -8.395 1.00 81.38 84 CYS A N 1
ATOM 676 C CA . CYS A 1 84 ? -4.283 -5.615 -7.981 1.00 81.38 84 CYS A CA 1
ATOM 677 C C . CYS A 1 84 ? -4.475 -5.859 -6.478 1.00 81.38 84 CYS A C 1
ATOM 679 O O . CYS A 1 84 ? -4.859 -4.952 -5.740 1.00 81.38 84 CYS A O 1
ATOM 681 N N . GLN A 1 85 ? -4.174 -7.069 -5.997 1.00 88.25 85 GLN A N 1
ATOM 682 C CA . GLN A 1 85 ? -4.264 -7.357 -4.560 1.00 88.25 85 GLN A CA 1
ATOM 683 C C . GLN A 1 85 ? -3.077 -6.793 -3.783 1.00 88.25 85 GLN A C 1
ATOM 685 O O . GLN A 1 85 ? -3.247 -6.250 -2.697 1.00 88.25 85 GLN A O 1
ATOM 690 N N . GLU A 1 86 ? -1.869 -6.920 -4.316 1.00 87.50 86 GLU A N 1
ATOM 691 C CA . GLU A 1 86 ? -0.662 -6.439 -3.652 1.00 87.50 86 GLU A CA 1
ATOM 692 C C . GLU A 1 86 ? 0.252 -5.783 -4.683 1.00 87.50 86 GLU A C 1
ATOM 694 O O . GLU A 1 86 ? 0.515 -6.369 -5.730 1.00 87.50 86 GLU A O 1
ATOM 699 N N . MET A 1 87 ? 0.732 -4.579 -4.389 1.00 87.44 87 MET A N 1
ATOM 700 C CA . MET A 1 87 ? 1.619 -3.803 -5.249 1.00 87.44 87 MET A CA 1
ATOM 701 C C . MET A 1 87 ? 2.859 -3.383 -4.475 1.00 87.44 87 MET A C 1
ATOM 703 O O . MET A 1 87 ? 2.741 -2.712 -3.453 1.00 87.44 87 MET A O 1
ATOM 707 N N . LEU A 1 88 ? 4.041 -3.724 -4.981 1.00 84.88 88 LEU A N 1
ATOM 708 C CA . LEU A 1 88 ? 5.325 -3.298 -4.428 1.00 84.88 88 LEU A CA 1
ATOM 709 C C . LEU A 1 88 ? 6.122 -2.561 -5.503 1.00 84.88 88 LEU A C 1
ATOM 711 O O . LEU A 1 88 ? 6.410 -3.134 -6.553 1.00 84.88 88 LEU A O 1
ATOM 715 N N . ILE A 1 89 ? 6.513 -1.317 -5.225 1.00 83.06 89 ILE A N 1
ATOM 716 C CA . ILE A 1 89 ? 7.309 -0.484 -6.134 1.00 83.06 89 ILE A CA 1
ATOM 717 C C . ILE A 1 89 ? 8.626 -0.092 -5.455 1.00 83.06 89 ILE A C 1
ATOM 719 O O . ILE A 1 89 ? 8.621 0.556 -4.410 1.00 83.06 89 ILE A O 1
ATOM 723 N N . TYR A 1 90 ? 9.766 -0.434 -6.056 1.00 76.69 90 TYR A N 1
ATOM 724 C CA . TYR A 1 90 ? 11.080 -0.122 -5.488 1.00 76.69 90 TYR A CA 1
ATOM 725 C C . TYR A 1 90 ? 11.635 1.209 -6.007 1.00 76.69 90 TYR A C 1
ATOM 727 O O . TYR A 1 90 ? 11.491 2.245 -5.362 1.00 76.69 90 TYR A O 1
ATOM 735 N N . PHE A 1 91 ? 12.262 1.238 -7.178 1.00 73.00 91 PHE A N 1
ATOM 736 C CA . PHE A 1 91 ? 12.839 2.458 -7.728 1.00 73.00 91 PHE A CA 1
ATOM 737 C C . PHE A 1 91 ? 11.740 3.300 -8.350 1.00 73.00 91 PHE A C 1
ATOM 739 O O . PHE A 1 91 ? 11.141 2.903 -9.335 1.00 73.00 91 PHE A O 1
ATOM 746 N N . ASN A 1 92 ? 11.468 4.483 -7.825 1.00 82.06 92 ASN A N 1
ATOM 747 C CA . ASN A 1 92 ? 10.364 5.297 -8.316 1.00 82.06 92 ASN A CA 1
ATOM 748 C C . ASN A 1 92 ? 10.688 6.789 -8.214 1.00 82.06 92 ASN A C 1
ATOM 750 O O . ASN A 1 92 ? 11.682 7.186 -7.604 1.00 82.06 92 ASN A O 1
ATOM 754 N N . LYS A 1 93 ? 9.849 7.609 -8.851 1.00 84.06 93 LYS A N 1
ATOM 755 C CA . LYS A 1 93 ? 9.874 9.077 -8.740 1.00 84.06 93 LYS A CA 1
ATOM 756 C C . LYS A 1 93 ? 8.652 9.618 -7.986 1.00 84.06 93 LYS A C 1
ATOM 758 O O . LYS A 1 93 ? 8.423 10.825 -8.005 1.00 84.06 93 LYS A O 1
ATOM 763 N N . LEU A 1 94 ? 7.861 8.732 -7.376 1.00 86.56 94 LEU A N 1
ATOM 764 C CA . LEU A 1 94 ? 6.614 9.092 -6.718 1.00 86.56 94 LEU A CA 1
ATOM 765 C C . LEU A 1 94 ? 6.922 9.886 -5.449 1.00 86.56 94 LEU A C 1
ATOM 767 O O . LEU A 1 94 ? 7.785 9.537 -4.644 1.00 86.56 94 LEU A O 1
ATOM 771 N N . THR A 1 95 ? 6.210 10.990 -5.290 1.00 88.69 95 THR A N 1
ATOM 772 C CA . THR A 1 95 ? 6.358 11.904 -4.163 1.00 88.69 95 THR A CA 1
ATOM 773 C C . THR A 1 95 ? 5.307 11.622 -3.092 1.00 88.69 95 THR A C 1
ATOM 775 O O . THR A 1 95 ? 4.318 10.926 -3.322 1.00 88.69 95 THR A O 1
ATOM 778 N N . CYS A 1 96 ? 5.459 12.241 -1.918 1.00 90.31 96 CYS A N 1
ATOM 779 C CA . CYS A 1 96 ? 4.410 12.229 -0.892 1.00 90.31 96 CYS A CA 1
ATOM 780 C C . CYS A 1 96 ? 3.058 12.739 -1.425 1.00 90.31 96 CYS A C 1
ATOM 782 O O . CYS A 1 96 ? 2.019 12.274 -0.974 1.00 90.31 96 CYS A O 1
ATOM 784 N N . THR A 1 97 ? 3.064 13.662 -2.394 1.00 91.56 97 THR A N 1
ATOM 785 C CA . THR A 1 97 ? 1.842 14.177 -3.032 1.00 91.56 97 THR A CA 1
ATOM 786 C C . THR A 1 97 ? 1.158 13.105 -3.878 1.00 91.56 97 THR A C 1
ATOM 788 O O . THR A 1 97 ? -0.061 12.977 -3.824 1.00 91.56 97 THR A O 1
ATOM 791 N N . ASP A 1 98 ? 1.931 12.315 -4.627 1.00 92.44 98 ASP A N 1
ATOM 792 C CA . ASP A 1 98 ? 1.391 11.240 -5.467 1.00 92.44 98 ASP A CA 1
ATOM 793 C C . ASP A 1 98 ? 0.786 10.125 -4.604 1.00 92.44 98 ASP A C 1
ATOM 795 O O . ASP A 1 98 ? -0.311 9.644 -4.879 1.00 92.44 98 ASP A O 1
ATOM 799 N N . ILE A 1 99 ? 1.457 9.782 -3.499 1.00 93.69 99 ILE A N 1
ATOM 800 C CA . ILE A 1 99 ? 0.960 8.803 -2.523 1.00 93.69 99 ILE A CA 1
ATOM 801 C C . ILE A 1 99 ? -0.295 9.332 -1.806 1.00 93.69 99 ILE A C 1
ATOM 803 O O . ILE A 1 99 ? -1.268 8.599 -1.645 1.00 93.69 99 ILE A O 1
ATOM 807 N N . ASN A 1 100 ? -0.322 10.613 -1.417 1.00 95.12 100 ASN A N 1
ATOM 808 C CA . ASN A 1 100 ? -1.513 11.250 -0.844 1.00 95.12 100 ASN A CA 1
ATOM 809 C C . ASN A 1 100 ? -2.708 11.194 -1.809 1.00 95.12 100 ASN A C 1
ATOM 811 O O . ASN A 1 100 ? -3.828 10.907 -1.382 1.00 95.12 100 ASN A O 1
ATOM 815 N N . LEU A 1 101 ? -2.472 11.434 -3.103 1.00 95.31 101 LEU A N 1
ATOM 816 C CA . LEU A 1 101 ? -3.510 11.345 -4.126 1.00 95.31 101 LEU A CA 1
ATOM 817 C C . LEU A 1 101 ? -4.042 9.913 -4.260 1.00 95.31 101 LEU A C 1
ATOM 819 O O . LEU A 1 101 ? -5.256 9.730 -4.314 1.00 95.31 101 LEU A O 1
ATOM 823 N N . PHE A 1 102 ? -3.163 8.908 -4.228 1.00 95.56 102 PHE A N 1
ATOM 824 C CA . PHE A 1 102 ? -3.564 7.501 -4.199 1.00 95.56 102 PHE A CA 1
ATOM 825 C C . PHE A 1 102 ? -4.460 7.173 -2.994 1.00 95.56 102 PHE A C 1
ATOM 827 O O . PHE A 1 102 ? -5.535 6.603 -3.176 1.00 95.56 102 PHE A O 1
ATOM 834 N N . ILE A 1 103 ? -4.074 7.584 -1.778 1.00 96.44 103 ILE A N 1
ATOM 835 C CA . ILE A 1 103 ? -4.864 7.335 -0.555 1.00 96.44 103 ILE A CA 1
ATOM 836 C C . ILE A 1 103 ? -6.258 7.964 -0.676 1.00 96.44 103 ILE A C 1
ATOM 838 O O . ILE A 1 103 ? -7.270 7.308 -0.421 1.00 96.44 103 ILE A O 1
ATOM 842 N N . LYS A 1 104 ? -6.320 9.229 -1.111 1.00 96.88 104 LYS A N 1
ATOM 843 C CA . LYS A 1 104 ? -7.588 9.937 -1.332 1.00 96.88 104 LYS A CA 1
ATOM 844 C C . LYS A 1 104 ? -8.434 9.266 -2.403 1.00 96.88 104 LYS A C 1
ATOM 846 O O . LYS A 1 104 ? -9.649 9.186 -2.244 1.00 96.88 104 LYS A O 1
ATOM 851 N N . ASN A 1 105 ? -7.817 8.774 -3.472 1.00 96.25 105 ASN A N 1
ATOM 852 C CA . ASN A 1 105 ? -8.533 8.036 -4.498 1.00 96.25 105 ASN A CA 1
ATOM 853 C C . ASN A 1 105 ? -9.122 6.735 -3.936 1.00 96.25 105 ASN A C 1
ATOM 855 O O . ASN A 1 105 ? -10.309 6.490 -4.121 1.00 96.25 105 ASN A O 1
ATOM 859 N N . TRP A 1 106 ? -8.344 5.947 -3.188 1.00 96.75 106 TRP A N 1
ATOM 860 C CA . TRP A 1 106 ? -8.834 4.714 -2.563 1.00 96.75 106 TRP A CA 1
ATOM 861 C C . TRP A 1 106 ? -10.001 4.967 -1.597 1.00 96.75 106 TRP A C 1
ATOM 863 O O . TRP A 1 106 ? -10.982 4.223 -1.609 1.00 96.75 106 TRP A O 1
ATOM 873 N N . MET A 1 107 ? -9.943 6.047 -0.810 1.00 96.62 107 MET A N 1
ATOM 874 C CA . MET A 1 107 ? -11.043 6.456 0.074 1.00 96.62 107 MET A CA 1
ATOM 875 C C . MET A 1 107 ? -12.347 6.768 -0.675 1.00 96.62 107 MET A C 1
ATOM 877 O O . MET A 1 107 ? -13.422 6.629 -0.099 1.00 96.62 107 MET A O 1
ATOM 881 N N . ASN A 1 108 ? -12.257 7.209 -1.930 1.00 96.00 108 ASN A N 1
ATOM 882 C CA . ASN A 1 108 ? -13.407 7.565 -2.763 1.00 96.00 108 ASN A CA 1
ATOM 883 C C . ASN A 1 108 ? -13.746 6.490 -3.809 1.00 96.00 108 ASN A C 1
ATOM 885 O O . ASN A 1 108 ? -14.660 6.686 -4.610 1.00 96.00 108 ASN A O 1
ATOM 889 N N . SER A 1 109 ? -13.022 5.369 -3.826 1.00 93.44 109 SER A N 1
ATOM 890 C CA . SER A 1 109 ? -13.255 4.270 -4.757 1.00 93.44 109 SER A CA 1
ATOM 891 C C . SER A 1 109 ? -14.125 3.180 -4.134 1.00 93.44 109 SER A C 1
ATOM 893 O O . SER A 1 109 ? -14.330 3.121 -2.922 1.00 93.44 109 SER A O 1
ATOM 895 N N . SER A 1 110 ? -14.608 2.273 -4.981 1.00 91.88 110 SER A N 1
ATOM 896 C CA . SER A 1 110 ? -15.256 1.021 -4.579 1.00 91.88 110 SER A CA 1
ATOM 897 C C . SER A 1 110 ? -14.303 -0.180 -4.665 1.00 91.88 110 SER A C 1
ATOM 899 O O . SER A 1 110 ? -14.753 -1.317 -4.816 1.00 91.88 110 SER A O 1
ATOM 901 N N . ASP A 1 111 ? -12.985 0.057 -4.654 1.00 89.12 111 ASP A N 1
ATOM 902 C CA . ASP A 1 111 ? -11.990 -1.012 -4.763 1.00 89.12 111 ASP A CA 1
ATOM 903 C C . ASP A 1 111 ? -11.966 -1.845 -3.478 1.00 89.12 111 ASP A C 1
ATOM 905 O O . ASP A 1 111 ? -11.621 -1.345 -2.407 1.00 89.12 111 ASP 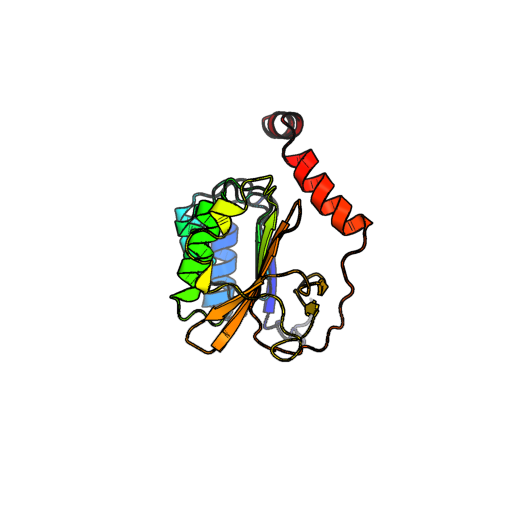A O 1
ATOM 909 N N . THR A 1 112 ? -12.336 -3.115 -3.600 1.00 89.56 112 THR A N 1
ATOM 910 C CA . THR A 1 112 ? -12.365 -4.117 -2.523 1.00 89.56 112 THR A CA 1
ATOM 911 C C . THR A 1 112 ? -11.347 -5.238 -2.752 1.00 89.56 112 THR A C 1
ATOM 913 O O . THR A 1 112 ? -11.419 -6.275 -2.100 1.00 89.56 112 THR A O 1
ATOM 916 N N . LYS A 1 113 ? -10.427 -5.069 -3.712 1.00 89.25 113 LYS A N 1
ATOM 917 C CA . LYS A 1 113 ? -9.387 -6.050 -4.045 1.00 89.25 113 LYS A CA 1
ATOM 918 C C . LYS A 1 113 ? -8.047 -5.702 -3.406 1.00 89.25 113 LYS A C 1
ATOM 920 O O . LYS A 1 113 ? -7.331 -6.614 -2.989 1.00 89.25 113 LYS A O 1
ATOM 925 N N . LEU A 1 114 ? -7.695 -4.415 -3.365 1.00 93.25 114 LEU A N 1
ATOM 926 C CA . LEU A 1 114 ? -6.401 -3.957 -2.860 1.00 93.25 114 LEU A CA 1
ATOM 927 C C . LEU A 1 114 ? -6.206 -4.366 -1.400 1.00 93.25 114 LEU A C 1
ATOM 929 O O . LEU A 1 114 ? -6.908 -3.866 -0.534 1.00 93.25 114 LEU A O 1
ATOM 933 N N . ARG A 1 115 ? -5.197 -5.189 -1.120 1.00 95.12 115 ARG A N 1
ATOM 934 C CA . ARG A 1 115 ? -4.739 -5.569 0.225 1.00 95.12 115 ARG A CA 1
ATOM 935 C C . ARG A 1 115 ? -3.470 -4.834 0.640 1.00 95.12 115 ARG A C 1
ATOM 937 O O . ARG A 1 115 ? -3.355 -4.479 1.809 1.00 95.12 115 ARG A O 1
ATOM 944 N N . VAL A 1 116 ? -2.520 -4.634 -0.275 1.00 93.62 116 VAL A N 1
ATOM 945 C CA . VAL A 1 116 ? -1.211 -4.033 0.029 1.00 93.62 116 VAL A CA 1
ATOM 946 C C . VAL A 1 116 ? -0.781 -3.093 -1.091 1.00 93.62 116 VAL A C 1
ATOM 948 O O . VAL A 1 116 ? -0.732 -3.483 -2.252 1.00 93.62 116 VAL A O 1
ATOM 951 N N . PHE A 1 117 ? -0.377 -1.881 -0.733 1.00 94.19 117 PHE A N 1
ATOM 952 C CA . PHE A 1 117 ? 0.460 -1.025 -1.561 1.00 94.19 117 PHE A CA 1
ATOM 953 C C . PHE A 1 117 ? 1.709 -0.648 -0.766 1.00 94.19 117 PHE A C 1
ATOM 955 O O . PHE A 1 117 ? 1.621 -0.093 0.327 1.00 94.19 117 PHE A O 1
ATOM 962 N N . GLN A 1 118 ? 2.875 -0.969 -1.306 1.00 91.06 118 GLN A N 1
ATOM 963 C CA . GLN A 1 118 ? 4.166 -0.706 -0.700 1.00 91.06 118 GLN A CA 1
ATOM 964 C C . GLN A 1 118 ? 5.087 -0.008 -1.681 1.00 91.06 118 GLN A C 1
ATOM 966 O O . GLN A 1 118 ? 5.163 -0.354 -2.861 1.00 91.06 118 GLN A O 1
ATOM 971 N N . ILE A 1 119 ? 5.827 0.965 -1.168 1.00 87.75 119 ILE A N 1
ATOM 972 C CA . ILE A 1 119 ? 6.769 1.731 -1.966 1.00 87.75 119 ILE A CA 1
ATOM 973 C C . ILE A 1 119 ? 8.048 1.992 -1.187 1.00 87.75 119 ILE A C 1
ATOM 975 O O . ILE A 1 119 ? 8.009 2.453 -0.044 1.00 87.75 119 ILE A O 1
ATOM 979 N N . ALA A 1 120 ? 9.187 1.716 -1.821 1.00 80.69 120 ALA A N 1
ATOM 980 C CA . ALA A 1 120 ? 10.481 2.101 -1.284 1.00 80.69 120 ALA A CA 1
ATOM 981 C C . ALA A 1 120 ? 10.663 3.611 -1.477 1.00 80.69 120 ALA A C 1
ATOM 983 O O . ALA A 1 120 ? 10.809 4.127 -2.589 1.00 80.69 120 ALA A O 1
ATOM 984 N N . ALA A 1 121 ? 10.631 4.352 -0.381 1.00 71.00 121 ALA A N 1
ATOM 985 C CA . ALA A 1 121 ? 10.645 5.802 -0.390 1.00 71.00 121 ALA A CA 1
ATOM 986 C C . ALA A 1 121 ? 11.304 6.312 0.891 1.00 71.00 121 ALA A C 1
ATOM 988 O O . ALA A 1 121 ? 11.162 5.724 1.953 1.00 71.00 121 ALA A O 1
ATOM 989 N N . SER A 1 122 ? 12.063 7.405 0.770 1.00 66.88 122 SER A N 1
ATOM 990 C CA . SER A 1 122 ? 12.602 8.081 1.952 1.00 66.88 122 SER A CA 1
ATOM 991 C C . SER A 1 122 ? 11.723 9.285 2.211 1.00 66.88 122 SER A C 1
ATOM 993 O O . SER A 1 122 ? 11.672 10.206 1.393 1.00 66.88 122 SER A O 1
ATOM 995 N N . PHE A 1 123 ? 10.981 9.236 3.311 1.00 65.50 123 PHE A N 1
ATOM 996 C CA . PHE A 1 123 ? 9.969 10.242 3.611 1.00 65.50 123 PHE A CA 1
ATOM 997 C C . PHE A 1 123 ? 10.557 11.500 4.252 1.00 65.50 123 PHE A C 1
ATOM 999 O O . PHE A 1 123 ? 9.926 12.554 4.169 1.00 65.50 123 PHE A O 1
ATOM 1006 N N . GLY A 1 124 ? 11.779 11.428 4.802 1.00 62.06 124 GLY A N 1
ATOM 1007 C CA . GLY A 1 124 ? 12.468 12.557 5.438 1.00 62.06 124 GLY A CA 1
ATOM 1008 C C . GLY A 1 124 ? 11.524 13.398 6.310 1.00 62.06 124 GLY A C 1
ATOM 1009 O O . GLY A 1 124 ? 10.647 12.866 6.983 1.00 62.06 124 GLY A O 1
ATOM 1010 N N . ASN A 1 125 ? 11.634 14.726 6.213 1.00 56.44 125 ASN A N 1
ATOM 1011 C CA . ASN A 1 125 ? 10.720 15.672 6.873 1.00 56.44 125 ASN A CA 1
ATOM 1012 C C . ASN A 1 125 ? 9.448 15.982 6.049 1.00 56.44 125 ASN A C 1
ATOM 1014 O O . ASN A 1 125 ? 8.756 16.959 6.324 1.00 56.44 125 ASN A O 1
ATOM 1018 N N . TYR A 1 126 ? 9.134 15.205 5.008 1.00 63.22 126 TYR A N 1
ATOM 1019 C CA . TYR A 1 126 ? 8.039 15.499 4.070 1.00 63.22 126 TYR A CA 1
ATOM 1020 C C . TYR A 1 126 ? 6.719 14.793 4.410 1.00 63.22 126 TYR A C 1
ATOM 1022 O O . TYR A 1 126 ? 5.770 14.867 3.626 1.00 63.22 126 TYR A O 1
ATOM 1030 N N . GLN A 1 127 ? 6.629 14.163 5.587 1.00 69.44 127 GLN A N 1
ATOM 1031 C CA . GLN A 1 127 ? 5.420 13.493 6.081 1.00 69.44 127 GLN A CA 1
ATOM 1032 C C . GLN A 1 127 ? 4.190 14.415 6.115 1.00 69.44 127 GLN A C 1
ATOM 1034 O O . GLN A 1 127 ? 3.079 13.957 5.865 1.00 69.44 127 GLN A O 1
ATOM 1039 N N . GLU A 1 128 ? 4.374 15.725 6.316 1.00 77.44 128 GLU A N 1
ATOM 1040 C CA . GLU A 1 128 ? 3.277 16.704 6.255 1.00 77.44 128 GLU A CA 1
ATOM 1041 C C . GLU A 1 128 ? 2.514 16.627 4.919 1.00 77.44 128 GLU A C 1
ATOM 1043 O O . GLU A 1 128 ? 1.285 16.640 4.886 1.00 77.44 128 GLU A O 1
ATOM 1048 N N . LYS A 1 129 ? 3.226 16.465 3.795 1.00 85.88 129 LYS A N 1
ATOM 1049 C CA . LYS A 1 129 ? 2.596 16.371 2.469 1.00 85.88 129 LYS A CA 1
ATOM 1050 C C . LYS A 1 129 ? 1.850 15.056 2.266 1.00 85.88 129 LYS A C 1
ATOM 1052 O O . LYS A 1 129 ? 0.875 15.037 1.521 1.00 85.88 129 LYS A O 1
ATOM 1057 N N . LEU A 1 130 ? 2.309 13.980 2.907 1.00 89.62 130 LEU A N 1
ATOM 1058 C CA . LEU A 1 130 ? 1.690 12.658 2.812 1.00 89.62 130 LEU A CA 1
ATOM 1059 C C . LEU A 1 130 ? 0.298 12.651 3.454 1.00 89.62 130 LEU A C 1
ATOM 1061 O O . LEU A 1 130 ? -0.625 12.050 2.908 1.00 89.62 130 LEU A O 1
ATOM 1065 N N . PHE A 1 131 ? 0.133 13.353 4.577 1.00 91.62 131 PHE A N 1
ATOM 1066 C CA . PHE A 1 131 ? -1.111 13.358 5.354 1.00 91.62 131 PHE A CA 1
ATOM 1067 C C . PHE A 1 131 ? -2.007 14.572 5.108 1.00 91.62 131 PHE A C 1
ATOM 1069 O O . PHE A 1 131 ? -3.111 14.631 5.643 1.00 91.62 131 PHE A O 1
ATOM 1076 N N . ARG A 1 132 ? -1.576 15.510 4.260 1.00 94.25 132 ARG A N 1
ATOM 1077 C CA . ARG A 1 132 ? -2.309 16.747 3.992 1.00 94.25 132 ARG A CA 1
ATOM 1078 C C . ARG A 1 132 ? -3.754 16.488 3.554 1.00 94.25 132 ARG A C 1
ATOM 1080 O O . ARG A 1 132 ? -3.998 15.885 2.499 1.00 94.25 132 ARG A O 1
ATOM 1087 N N . GLY A 1 133 ? -4.709 17.031 4.300 1.00 94.56 133 GLY A N 1
ATOM 1088 C CA . GLY A 1 133 ? -6.147 16.885 4.054 1.00 94.56 133 GLY A CA 1
ATOM 1089 C C . GLY A 1 133 ? -6.716 15.512 4.432 1.00 94.56 133 GLY A C 1
ATOM 1090 O O . GLY A 1 133 ? -7.776 15.153 3.926 1.00 94.56 133 GLY A O 1
ATOM 1091 N N . LEU A 1 134 ? -5.996 14.728 5.238 1.00 95.25 134 LEU A N 1
ATOM 1092 C CA . LEU A 1 134 ? -6.434 13.450 5.814 1.00 95.25 134 LEU A CA 1
ATOM 1093 C C . LEU A 1 134 ? -6.455 13.490 7.352 1.00 95.25 134 LEU A C 1
ATOM 1095 O O . LEU A 1 134 ? -6.807 12.495 7.983 1.00 95.25 134 LEU A O 1
ATOM 1099 N N . GLU A 1 135 ? -6.093 14.620 7.960 1.00 93.50 135 GLU A N 1
ATOM 1100 C CA . GLU A 1 135 ? -5.857 14.781 9.398 1.00 93.50 135 GLU A CA 1
ATOM 1101 C C . GLU A 1 135 ? -7.077 14.348 10.221 1.00 93.50 135 GLU A C 1
ATOM 1103 O O . GLU A 1 135 ? -6.953 13.575 11.169 1.00 93.50 135 GLU A O 1
ATOM 1108 N N . ASP A 1 136 ? -8.275 14.749 9.791 1.00 94.56 136 ASP A N 1
ATOM 1109 C CA . ASP A 1 136 ? -9.526 14.409 10.472 1.00 94.56 136 ASP A CA 1
ATOM 1110 C C . ASP A 1 136 ? -9.953 12.950 10.276 1.00 94.56 136 ASP A C 1
ATOM 1112 O O . ASP A 1 136 ? -10.797 12.459 11.027 1.00 94.56 136 ASP A O 1
ATOM 1116 N N . SER A 1 137 ? -9.378 12.242 9.301 1.00 96.00 137 SER A N 1
ATOM 1117 C CA . SER A 1 137 ? -9.687 10.835 8.998 1.00 96.00 137 SER A CA 1
ATOM 1118 C C . SER A 1 137 ? -8.715 9.857 9.658 1.00 96.00 137 SER A C 1
ATOM 1120 O O . SER A 1 137 ? -9.082 8.712 9.909 1.00 96.00 137 SER A O 1
ATOM 1122 N N . LEU A 1 138 ? -7.495 10.305 9.962 1.00 96.50 138 LEU A N 1
ATOM 1123 C CA . LEU A 1 138 ? -6.444 9.477 10.547 1.00 96.50 138 LEU A CA 1
ATOM 1124 C C . LEU A 1 138 ? -6.720 9.195 12.027 1.00 96.50 138 LEU A C 1
ATOM 1126 O O . LEU A 1 138 ? -7.037 10.093 12.813 1.00 96.50 138 LEU A O 1
ATOM 1130 N N . ARG A 1 139 ? -6.580 7.935 12.432 1.00 97.38 139 ARG A N 1
ATOM 1131 C CA . ARG A 1 139 ? -6.733 7.488 13.820 1.00 97.38 139 ARG A CA 1
ATOM 1132 C C . ARG A 1 139 ? -5.542 6.621 14.227 1.00 97.38 139 ARG A C 1
ATOM 1134 O O . ARG A 1 139 ? -5.084 5.825 13.418 1.00 97.38 139 ARG A O 1
ATOM 1141 N N . PRO A 1 140 ? -5.024 6.738 15.457 1.00 97.38 140 PRO A N 1
ATOM 1142 C CA . PRO A 1 140 ? -4.066 5.766 15.975 1.00 97.38 140 PRO A CA 1
ATOM 1143 C C . PRO A 1 140 ? -4.658 4.352 15.993 1.00 97.38 140 PRO A C 1
ATOM 1145 O O . PRO A 1 140 ? -5.881 4.193 16.031 1.00 97.38 140 PRO A O 1
ATOM 1148 N N . TRP A 1 141 ? -3.791 3.338 16.018 1.00 97.75 141 TRP A N 1
ATOM 1149 C CA . TRP A 1 141 ? -4.214 1.945 16.133 1.00 97.75 141 TRP A CA 1
ATOM 1150 C C . TRP A 1 141 ? -5.130 1.714 17.346 1.00 97.75 141 TRP A C 1
ATOM 1152 O O . TRP A 1 141 ? -4.788 2.033 18.487 1.00 97.75 141 TRP A O 1
ATOM 1162 N N . ASP A 1 142 ? -6.280 1.091 17.087 1.00 97.62 142 ASP A N 1
ATOM 1163 C CA . ASP A 1 142 ? -7.205 0.600 18.103 1.00 97.62 142 ASP A CA 1
ATOM 1164 C C . ASP A 1 142 ? -7.276 -0.933 18.055 1.00 97.62 142 ASP A C 1
ATOM 1166 O O . ASP A 1 142 ? -7.827 -1.531 17.123 1.00 97.62 142 ASP A O 1
ATOM 1170 N N . LYS A 1 143 ? -6.761 -1.576 19.109 1.00 96.88 143 LYS A N 1
ATOM 1171 C CA . LYS A 1 143 ? -6.754 -3.039 19.272 1.00 96.88 143 LYS A CA 1
ATOM 1172 C C . LYS A 1 143 ? -8.145 -3.685 19.256 1.00 96.88 143 LYS A C 1
ATOM 1174 O O . LYS A 1 143 ? -8.244 -4.894 19.075 1.00 96.88 143 LYS A O 1
ATOM 1179 N N . SER A 1 144 ? -9.208 -2.914 19.497 1.00 97.19 144 SER A N 1
ATOM 1180 C CA . SER A 1 144 ? -10.591 -3.399 19.424 1.00 97.19 144 SER A CA 1
ATOM 1181 C C . SER A 1 144 ? -11.146 -3.400 17.999 1.00 97.19 144 SER A C 1
ATOM 1183 O O . SER A 1 144 ? -12.075 -4.152 17.709 1.00 97.19 144 SER A O 1
ATOM 1185 N N . LYS A 1 145 ? -10.568 -2.595 17.097 1.00 97.19 145 LYS A N 1
ATOM 1186 C CA . LYS A 1 145 ? -10.977 -2.522 15.691 1.00 97.19 145 LYS A CA 1
ATOM 1187 C C . LYS A 1 145 ? -10.224 -3.506 14.809 1.00 97.19 145 LYS A C 1
ATOM 1189 O O . LYS A 1 145 ? -10.831 -4.027 13.879 1.00 97.19 145 LYS A O 1
ATOM 1194 N N . ARG A 1 146 ? -8.939 -3.747 15.080 1.00 97.44 146 ARG A N 1
ATOM 1195 C CA . ARG A 1 146 ? -8.101 -4.681 14.314 1.00 97.44 146 ARG A CA 1
ATOM 1196 C C . ARG A 1 146 ? -6.892 -5.195 15.099 1.00 97.44 146 ARG A C 1
ATOM 1198 O O . ARG A 1 146 ? -6.445 -4.577 16.069 1.00 97.44 146 ARG A O 1
ATOM 1205 N N . GLY A 1 147 ? -6.331 -6.303 14.627 1.00 97.19 147 GLY A N 1
ATOM 1206 C CA . GLY A 1 147 ? -5.105 -6.906 15.130 1.00 97.19 147 GLY A CA 1
ATOM 1207 C C . GLY A 1 147 ? -3.847 -6.053 14.886 1.00 97.19 147 GLY A C 1
ATOM 1208 O O . GLY A 1 147 ? -3.874 -5.082 14.122 1.00 97.19 147 GLY A O 1
ATOM 1209 N N . PRO A 1 148 ? -2.734 -6.407 15.553 1.00 96.19 148 PRO A N 1
ATOM 1210 C CA . PRO A 1 148 ? -1.472 -5.672 15.459 1.00 96.19 148 PRO A CA 1
ATOM 1211 C C . PRO A 1 148 ? -0.678 -5.989 14.186 1.00 96.19 148 PRO A C 1
ATOM 1213 O O . PRO A 1 148 ? 0.044 -5.131 13.688 1.00 96.19 148 PRO A O 1
ATOM 1216 N N . LEU A 1 149 ? -0.805 -7.215 13.671 1.00 96.06 149 LEU A N 1
ATOM 1217 C CA . LEU A 1 149 ? 0.022 -7.749 12.594 1.00 96.06 149 LEU A CA 1
ATOM 1218 C C . LEU A 1 149 ? -0.800 -7.969 11.326 1.00 96.06 149 LEU A C 1
ATOM 1220 O O . LEU A 1 149 ? -1.913 -8.493 11.386 1.00 96.06 149 LEU A O 1
ATOM 1224 N N . PHE A 1 150 ? -0.222 -7.611 10.185 1.00 94.62 150 PHE A N 1
ATOM 1225 C CA . PHE A 1 150 ? -0.795 -7.838 8.864 1.00 94.62 150 PHE A CA 1
ATOM 1226 C C . PHE A 1 150 ? 0.070 -8.827 8.080 1.00 94.62 150 PHE A C 1
ATOM 1228 O O . PHE A 1 150 ? 1.282 -8.655 7.993 1.00 94.62 150 PHE A O 1
ATOM 1235 N N . GLU A 1 151 ? -0.526 -9.851 7.469 1.00 90.44 151 GLU A N 1
ATOM 1236 C CA . GLU A 1 151 ? 0.221 -10.808 6.647 1.00 90.44 151 GLU A CA 1
ATOM 1237 C C . GLU A 1 151 ? 0.174 -10.427 5.156 1.00 90.44 151 GLU A C 1
ATOM 1239 O O . GLU A 1 151 ? -0.853 -10.572 4.487 1.00 90.44 151 GLU A O 1
ATOM 1244 N N . THR A 1 152 ? 1.304 -9.952 4.623 1.00 85.69 152 THR A N 1
ATOM 1245 C CA . THR A 1 152 ? 1.499 -9.754 3.172 1.00 85.69 152 THR A CA 1
ATOM 1246 C C . THR A 1 152 ? 1.816 -11.086 2.490 1.00 85.69 152 THR A C 1
ATOM 1248 O O . THR A 1 152 ? 2.037 -12.106 3.154 1.00 85.69 152 THR A O 1
ATOM 1251 N N . GLN A 1 153 ? 1.927 -11.113 1.161 1.00 79.38 153 GLN A N 1
ATOM 1252 C CA . GLN A 1 153 ? 2.389 -12.310 0.463 1.00 79.38 153 GLN A CA 1
ATOM 1253 C C . GLN A 1 153 ? 3.826 -12.705 0.859 1.00 79.38 153 GLN A C 1
ATOM 1255 O O . GLN A 1 153 ? 4.132 -13.898 0.881 1.00 79.38 153 GLN A O 1
ATOM 1260 N N . ALA A 1 154 ? 4.689 -11.755 1.223 1.00 74.62 154 ALA A N 1
ATOM 1261 C CA . ALA A 1 154 ? 6.105 -12.025 1.480 1.00 74.62 154 ALA A CA 1
ATOM 1262 C C . ALA A 1 154 ? 6.438 -12.224 2.970 1.00 74.62 154 ALA A C 1
ATOM 1264 O O . ALA A 1 154 ? 7.197 -13.126 3.308 1.00 74.62 154 ALA A O 1
ATOM 1265 N N . TYR A 1 155 ? 5.868 -11.411 3.855 1.00 82.69 155 TYR A N 1
ATOM 1266 C CA . TYR A 1 155 ? 6.217 -11.366 5.281 1.00 82.69 155 TYR A CA 1
ATOM 1267 C C . TYR A 1 155 ? 5.070 -10.797 6.132 1.00 82.69 155 TYR A C 1
ATOM 1269 O O . TYR A 1 155 ? 4.097 -10.250 5.600 1.00 82.69 155 TYR A O 1
ATOM 1277 N N . ALA A 1 156 ? 5.174 -10.914 7.457 1.00 88.56 156 ALA A N 1
ATOM 1278 C CA . ALA A 1 156 ? 4.282 -10.213 8.376 1.00 88.56 156 ALA A CA 1
ATOM 1279 C C . ALA A 1 156 ? 4.767 -8.777 8.624 1.00 88.56 156 ALA A C 1
ATOM 1281 O O . ALA A 1 156 ? 5.959 -8.535 8.793 1.00 88.56 156 ALA A O 1
ATOM 1282 N N . LEU A 1 157 ? 3.839 -7.828 8.671 1.00 89.31 157 LEU A N 1
ATOM 1283 C CA . LEU A 1 157 ? 4.084 -6.415 8.933 1.00 89.31 157 LEU A CA 1
ATOM 1284 C C . LEU A 1 157 ? 3.516 -6.044 10.307 1.00 89.31 157 LEU A C 1
ATOM 1286 O O . LEU A 1 157 ? 2.371 -6.384 10.610 1.00 89.31 157 LEU A O 1
ATOM 1290 N N . ASP A 1 158 ? 4.299 -5.332 11.121 1.00 92.44 158 ASP A N 1
ATOM 1291 C CA . ASP A 1 158 ? 3.798 -4.715 12.352 1.00 92.44 158 ASP A CA 1
ATOM 1292 C C . ASP A 1 158 ? 3.116 -3.380 12.028 1.00 92.44 158 ASP A C 1
ATOM 1294 O O . ASP A 1 158 ? 3.739 -2.438 11.534 1.00 92.44 158 ASP A O 1
ATOM 1298 N N . CYS A 1 159 ? 1.817 -3.307 12.310 1.00 95.31 159 CYS A N 1
ATOM 1299 C CA . CYS A 1 159 ? 0.967 -2.161 12.019 1.00 95.31 159 CYS A CA 1
ATOM 1300 C C . CYS A 1 159 ? 0.526 -1.405 13.284 1.00 95.31 159 CYS A C 1
ATOM 1302 O O . CYS A 1 159 ? -0.377 -0.568 13.209 1.00 95.31 159 CYS A O 1
ATOM 1304 N N . GLN A 1 160 ? 1.114 -1.682 14.453 1.00 95.56 160 GLN A N 1
ATOM 1305 C CA . GLN A 1 160 ? 0.714 -1.060 15.726 1.00 95.56 160 GLN A CA 1
ATOM 1306 C C . GLN A 1 160 ? 1.029 0.437 15.790 1.00 95.56 160 GLN A C 1
ATOM 1308 O O . GLN A 1 160 ? 0.268 1.203 16.373 1.00 95.56 160 GLN A O 1
ATOM 1313 N N . ASN A 1 161 ? 2.122 0.856 15.151 1.00 92.50 161 ASN A N 1
ATOM 1314 C CA . ASN A 1 161 ? 2.530 2.263 15.077 1.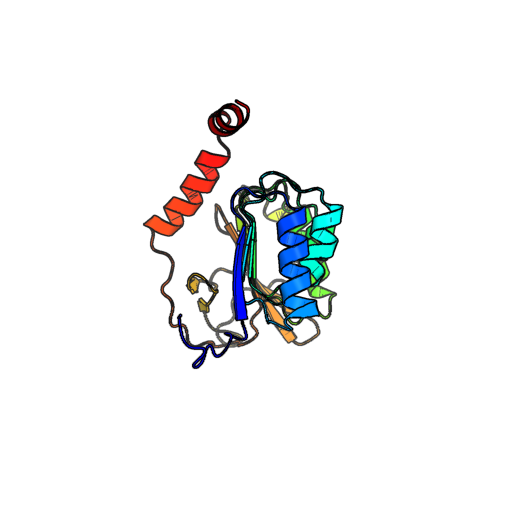00 92.50 161 ASN A CA 1
ATOM 1315 C C . ASN A 1 161 ? 1.955 2.987 13.845 1.00 92.50 161 ASN A C 1
ATOM 1317 O O . ASN A 1 161 ? 2.277 4.148 13.606 1.00 92.50 161 ASN A O 1
ATOM 1321 N N . GLY A 1 162 ? 1.142 2.297 13.038 1.00 94.19 162 GLY A N 1
ATOM 1322 C CA . GLY A 1 162 ? 0.499 2.875 11.863 1.00 94.19 162 GLY A CA 1
ATOM 1323 C C . GLY A 1 162 ? -0.724 3.726 12.209 1.00 94.19 162 GLY A C 1
ATOM 1324 O O . GLY A 1 162 ? -1.295 3.621 13.297 1.00 94.19 162 GLY A O 1
ATOM 1325 N N . LEU A 1 163 ? -1.139 4.551 11.249 1.00 96.94 163 LEU A N 1
ATOM 1326 C CA . LEU A 1 163 ? -2.362 5.346 11.331 1.00 96.94 163 LEU A CA 1
ATOM 1327 C C . LEU A 1 163 ? -3.458 4.718 10.476 1.00 96.94 163 LEU A C 1
ATOM 1329 O O . LEU A 1 163 ? -3.255 4.445 9.297 1.00 96.94 163 LEU A O 1
ATOM 1333 N N . ASP A 1 164 ? -4.625 4.525 11.067 1.00 98.31 164 ASP A N 1
ATOM 1334 C CA . ASP A 1 164 ? -5.787 3.944 10.421 1.00 98.31 164 ASP A CA 1
ATOM 1335 C C . ASP A 1 164 ? -6.643 5.020 9.746 1.00 98.31 164 ASP A C 1
ATOM 1337 O O . ASP A 1 164 ? -6.830 6.116 10.277 1.00 98.31 164 ASP A O 1
ATOM 1341 N N . ILE A 1 165 ? -7.206 4.674 8.592 1.00 98.00 165 ILE A N 1
ATOM 1342 C CA . ILE A 1 165 ? -8.293 5.388 7.922 1.00 98.00 165 ILE A CA 1
ATOM 1343 C C . ILE A 1 165 ? -9.426 4.386 7.709 1.00 98.00 165 ILE A C 1
ATOM 1345 O O . ILE A 1 165 ? -9.203 3.267 7.248 1.00 98.00 165 ILE A O 1
ATOM 1349 N N . GLU A 1 166 ? -10.647 4.796 8.032 1.00 97.75 166 GLU A N 1
ATOM 1350 C CA . GLU A 1 166 ? -11.856 4.013 7.784 1.00 97.75 166 GLU A CA 1
ATOM 1351 C C . GLU A 1 166 ? -12.599 4.614 6.587 1.00 97.75 166 GLU A C 1
ATOM 1353 O O . GLU A 1 166 ? -12.953 5.796 6.590 1.00 97.75 166 GLU A O 1
ATOM 1358 N N . ARG A 1 167 ? -12.791 3.812 5.537 1.00 97.19 167 ARG A N 1
ATOM 1359 C CA . ARG A 1 167 ? -13.551 4.204 4.348 1.00 97.19 167 ARG A CA 1
ATOM 1360 C C . ARG A 1 167 ? -15.054 4.103 4.622 1.00 97.19 167 ARG A C 1
ATOM 1362 O O . ARG A 1 167 ? -15.485 3.436 5.558 1.00 97.19 167 ARG A O 1
ATOM 1369 N N . SER A 1 168 ? -15.865 4.769 3.803 1.00 96.56 168 SER A N 1
ATOM 1370 C CA . SER A 1 168 ? -17.328 4.834 3.949 1.00 96.56 168 SER A CA 1
ATOM 1371 C C . SER A 1 168 ? -18.038 3.474 3.952 1.00 96.56 168 SER A C 1
ATOM 1373 O O . SER A 1 168 ? -19.122 3.361 4.518 1.00 96.56 168 SER A O 1
ATOM 1375 N N . ASP A 1 169 ? -17.436 2.444 3.356 1.00 96.12 169 ASP A N 1
ATOM 1376 C CA . ASP A 1 169 ? -17.925 1.060 3.358 1.00 96.12 169 ASP A CA 1
ATOM 1377 C C . ASP A 1 169 ? -17.484 0.248 4.594 1.00 96.12 169 ASP A C 1
ATOM 1379 O O . ASP A 1 169 ? -17.799 -0.936 4.708 1.00 96.12 169 ASP A O 1
ATOM 1383 N N . GLY A 1 170 ? -16.768 0.872 5.533 1.00 95.94 170 GLY A N 1
ATOM 1384 C CA . GLY A 1 170 ? -16.266 0.243 6.753 1.00 95.94 170 GLY A CA 1
ATOM 1385 C C . GLY A 1 170 ? -14.966 -0.543 6.567 1.00 95.94 170 GLY A C 1
ATOM 1386 O O . GLY A 1 170 ? -14.511 -1.190 7.519 1.00 95.94 170 GLY A O 1
ATOM 1387 N N . MET A 1 171 ? -14.344 -0.517 5.382 1.00 97.38 171 MET A N 1
ATOM 1388 C CA . MET A 1 171 ? -12.991 -1.050 5.224 1.00 97.38 171 MET A CA 1
ATOM 1389 C C . MET A 1 171 ? -11.992 -0.165 5.969 1.00 97.38 171 MET A C 1
ATOM 1391 O O . MET A 1 171 ? -12.051 1.063 5.905 1.00 97.38 171 MET A O 1
ATOM 1395 N N . ILE A 1 172 ? -11.056 -0.798 6.672 1.00 98.06 172 ILE A N 1
ATOM 1396 C CA . ILE A 1 172 ? -9.978 -0.103 7.375 1.00 98.06 172 ILE A CA 1
ATOM 1397 C C . ILE A 1 172 ? -8.707 -0.272 6.557 1.00 98.06 172 ILE A C 1
ATOM 1399 O O . ILE A 1 172 ? -8.367 -1.392 6.172 1.00 98.06 172 ILE A O 1
ATOM 1403 N N . ALA A 1 173 ? -7.995 0.824 6.332 1.00 98.25 173 ALA A N 1
ATOM 1404 C CA . ALA A 1 173 ? -6.629 0.802 5.843 1.00 98.25 173 ALA A CA 1
ATOM 1405 C C . ALA A 1 173 ? -5.675 1.384 6.886 1.00 98.25 173 ALA A C 1
ATOM 1407 O O . ALA A 1 173 ? -6.043 2.309 7.603 1.00 98.25 173 ALA A O 1
ATOM 1408 N N . THR A 1 174 ? -4.451 0.869 6.952 1.00 98.31 174 THR A N 1
ATOM 1409 C CA . THR A 1 174 ? -3.392 1.377 7.827 1.00 98.31 174 THR A CA 1
ATOM 1410 C C . THR A 1 174 ? -2.230 1.901 7.000 1.00 98.31 174 THR A C 1
ATOM 1412 O O . THR A 1 174 ? -1.729 1.223 6.102 1.00 98.31 174 THR A O 1
ATOM 1415 N N . LEU A 1 175 ? -1.790 3.108 7.342 1.00 96.56 175 LEU A N 1
ATOM 1416 C CA . LEU A 1 175 ? -0.622 3.785 6.808 1.00 96.56 175 LEU A CA 1
ATOM 1417 C C . LEU A 1 175 ? 0.544 3.553 7.773 1.00 96.56 175 LEU A C 1
ATOM 1419 O O . LEU A 1 175 ? 0.567 4.105 8.875 1.00 96.56 175 LEU A O 1
ATOM 1423 N N . CYS A 1 176 ? 1.518 2.752 7.355 1.00 92.38 176 CYS A N 1
ATOM 1424 C CA . CYS A 1 176 ? 2.776 2.546 8.064 1.00 92.38 176 CYS A CA 1
ATOM 1425 C C . CYS A 1 176 ? 3.880 3.306 7.328 1.00 92.38 176 CYS A C 1
ATOM 1427 O O . CYS A 1 176 ? 4.182 3.003 6.172 1.00 92.38 176 CYS A O 1
ATOM 1429 N N . VAL A 1 177 ? 4.475 4.293 7.995 1.00 87.56 177 VAL A N 1
ATOM 1430 C CA . VAL A 1 177 ? 5.610 5.055 7.469 1.00 87.56 177 VAL A CA 1
ATOM 1431 C C . VAL A 1 177 ? 6.856 4.637 8.234 1.00 87.56 177 VAL A C 1
ATOM 1433 O O . VAL A 1 177 ? 6.939 4.867 9.438 1.00 87.56 177 VAL A O 1
ATOM 1436 N N . ASP A 1 178 ? 7.809 4.048 7.526 1.00 78.62 178 ASP A N 1
ATOM 1437 C CA . ASP A 1 178 ? 9.158 3.771 8.014 1.00 78.62 178 ASP A CA 1
ATOM 1438 C C . ASP A 1 178 ? 10.171 4.662 7.261 1.00 78.62 178 ASP A C 1
ATOM 1440 O O . ASP A 1 178 ? 9.817 5.377 6.317 1.00 78.62 178 ASP A O 1
ATOM 1444 N N . GLU A 1 179 ? 11.446 4.642 7.650 1.00 72.69 179 GLU A N 1
ATOM 1445 C CA . GLU A 1 179 ? 12.505 5.474 7.060 1.00 72.69 179 GLU A CA 1
ATOM 1446 C C . GLU A 1 179 ? 12.712 5.222 5.558 1.00 72.69 179 GLU A C 1
ATOM 1448 O O . GLU A 1 179 ? 13.124 6.123 4.818 1.00 72.69 179 GLU A O 1
ATOM 1453 N N . SER A 1 180 ? 12.431 3.996 5.109 1.00 73.62 180 SER A N 1
ATOM 1454 C CA . SER A 1 180 ? 12.741 3.513 3.757 1.00 73.62 180 SER A CA 1
ATOM 1455 C C . SER A 1 180 ? 11.552 2.940 2.990 1.00 73.62 180 SER A C 1
ATOM 1457 O O . SER A 1 180 ? 11.657 2.733 1.779 1.00 73.62 180 SER A O 1
ATOM 1459 N N . ILE A 1 181 ? 10.429 2.685 3.665 1.00 81.94 181 ILE A N 1
ATOM 1460 C CA . ILE A 1 181 ? 9.248 2.053 3.080 1.00 81.94 181 ILE A CA 1
ATOM 1461 C C . ILE A 1 181 ? 7.998 2.752 3.603 1.00 81.94 181 ILE A C 1
ATOM 1463 O O . ILE A 1 181 ? 7.851 2.995 4.799 1.00 81.94 181 ILE A O 1
ATOM 1467 N N . PHE A 1 182 ? 7.062 3.015 2.701 1.00 90.38 182 PHE A N 1
ATOM 1468 C CA . PHE A 1 182 ? 5.674 3.269 3.063 1.00 90.38 182 PHE A CA 1
ATOM 1469 C C . PHE A 1 182 ? 4.840 2.053 2.717 1.00 90.38 182 PHE A C 1
ATOM 1471 O O . PHE A 1 182 ? 4.976 1.497 1.627 1.00 90.38 182 PHE A O 1
ATOM 1478 N N . SER A 1 183 ? 3.973 1.668 3.647 1.00 92.81 183 SER A N 1
ATOM 1479 C CA . SER A 1 183 ? 2.977 0.626 3.442 1.00 92.81 183 SER A CA 1
ATOM 1480 C C . SER A 1 183 ? 1.584 1.194 3.674 1.00 92.81 183 SER A C 1
ATOM 1482 O O . SER A 1 183 ? 1.314 1.806 4.705 1.00 92.81 183 SER A O 1
ATOM 1484 N N . PHE A 1 184 ? 0.695 0.939 2.728 1.00 96.81 184 PHE A N 1
ATOM 1485 C CA . PHE A 1 184 ? -0.741 1.119 2.836 1.00 96.81 184 PHE A CA 1
ATOM 1486 C C . PHE A 1 184 ? -1.381 -0.266 2.774 1.00 96.81 184 PHE A C 1
ATOM 1488 O O . PHE A 1 184 ? -1.348 -0.918 1.729 1.00 96.81 184 PHE A O 1
ATOM 1495 N N . VAL A 1 185 ? -1.910 -0.750 3.895 1.00 97.25 185 VAL A N 1
ATOM 1496 C CA . VAL A 1 185 ? -2.493 -2.098 3.989 1.00 97.25 185 VAL A CA 1
ATOM 1497 C C . VAL A 1 185 ? -3.977 -2.022 4.291 1.00 97.25 185 VAL A C 1
ATOM 1499 O O . VAL A 1 185 ? -4.386 -1.233 5.133 1.00 97.25 185 VAL A O 1
ATOM 1502 N N . VAL A 1 186 ? -4.786 -2.838 3.622 1.00 97.81 186 VAL A N 1
ATOM 1503 C CA . VAL A 1 186 ? -6.247 -2.830 3.747 1.00 97.81 186 VAL A CA 1
ATOM 1504 C C . VAL A 1 186 ? -6.722 -4.120 4.411 1.00 97.81 186 VAL A C 1
ATOM 1506 O O . VAL A 1 186 ? -6.542 -5.228 3.894 1.00 97.81 186 VAL A O 1
ATOM 1509 N N . TRP A 1 187 ? -7.384 -3.977 5.553 1.00 97.31 187 TRP A N 1
ATOM 1510 C CA . TRP A 1 187 ? -7.830 -5.076 6.403 1.00 97.31 187 TRP A CA 1
ATOM 1511 C C . TRP A 1 187 ? -9.123 -5.695 5.875 1.00 97.31 187 TRP A C 1
ATOM 1513 O O . TRP A 1 187 ? -10.221 -5.215 6.151 1.00 97.31 187 TRP A O 1
ATOM 1523 N N . HIS A 1 188 ? -8.978 -6.784 5.120 1.00 95.06 188 HIS A N 1
ATOM 1524 C CA . HIS A 1 188 ? -10.101 -7.617 4.667 1.00 95.06 188 HIS A CA 1
ATOM 1525 C C . HIS A 1 188 ? -10.555 -8.584 5.764 1.00 95.06 188 HIS A C 1
ATOM 1527 O O . HIS A 1 188 ? -11.742 -8.844 5.925 1.00 95.06 188 HIS A O 1
ATOM 1533 N N . ASP A 1 189 ? -9.592 -9.068 6.544 1.00 95.38 189 ASP A N 1
ATOM 1534 C CA . ASP A 1 189 ? -9.802 -9.678 7.847 1.00 95.38 189 ASP A CA 1
ATOM 1535 C C . ASP A 1 189 ? -9.174 -8.745 8.881 1.00 95.38 189 ASP A C 1
ATOM 1537 O O . ASP A 1 189 ? -8.001 -8.390 8.765 1.00 95.38 189 ASP A O 1
ATOM 1541 N N . ARG A 1 190 ? -9.966 -8.304 9.860 1.00 95.31 190 ARG A N 1
ATOM 1542 C CA . ARG A 1 190 ? -9.510 -7.375 10.899 1.00 95.31 190 ARG A CA 1
ATOM 1543 C C . ARG A 1 190 ? -8.653 -8.074 11.954 1.00 95.31 190 ARG A C 1
ATOM 1545 O O . ARG A 1 190 ? -7.882 -7.398 12.625 1.00 95.31 190 ARG A O 1
ATOM 1552 N N . PHE A 1 191 ? -8.759 -9.395 12.102 1.00 96.00 191 PHE A N 1
ATOM 1553 C CA . PHE A 1 191 ? -8.022 -10.173 13.103 1.00 96.00 191 PHE A CA 1
ATOM 1554 C C . PHE A 1 191 ? -7.438 -11.448 12.479 1.00 96.00 191 PHE A C 1
ATOM 1556 O O . PHE A 1 191 ? -7.812 -12.556 12.876 1.00 96.00 191 PHE A O 1
ATOM 1563 N N . PRO A 1 192 ? -6.512 -11.303 11.512 1.00 89.94 192 PRO A N 1
ATOM 1564 C CA . PRO A 1 192 ? -5.978 -12.442 10.788 1.00 89.94 192 PRO A CA 1
ATOM 1565 C C . PRO A 1 192 ? -5.135 -13.338 11.695 1.00 89.94 192 PRO A C 1
ATOM 1567 O O . PRO A 1 192 ? -4.419 -12.874 12.586 1.00 89.94 192 PRO A O 1
ATOM 1570 N N . GLN A 1 193 ? -5.169 -14.639 11.413 1.00 90.31 193 GLN A N 1
ATOM 1571 C CA . GLN A 1 193 ? -4.172 -15.571 11.930 1.00 90.31 193 GLN A CA 1
ATOM 1572 C C . GLN A 1 193 ? -2.873 -15.366 11.154 1.00 90.31 193 GLN A C 1
ATOM 1574 O O . GLN A 1 193 ? -2.812 -15.650 9.960 1.00 90.31 193 GLN A O 1
ATOM 1579 N N . VAL A 1 194 ? -1.845 -14.854 11.827 1.00 89.94 194 VAL A N 1
ATOM 1580 C CA . VAL A 1 194 ? -0.546 -14.580 11.205 1.00 89.94 194 VAL A CA 1
ATOM 1581 C C . VAL A 1 194 ? 0.360 -15.792 11.365 1.00 89.94 194 VAL A C 1
ATOM 1583 O O . VAL A 1 194 ? 0.630 -16.253 12.472 1.00 89.94 194 VAL A O 1
ATOM 1586 N N . THR A 1 195 ? 0.816 -16.309 10.232 1.00 91.19 195 THR A N 1
ATOM 1587 C CA . THR A 1 195 ? 1.679 -17.487 10.112 1.00 91.19 195 THR A CA 1
ATOM 1588 C C . THR A 1 195 ? 3.095 -17.123 9.675 1.00 91.19 195 THR A C 1
ATOM 1590 O O . THR A 1 195 ? 4.040 -17.860 9.963 1.00 91.19 195 THR A O 1
ATOM 1593 N N . LYS A 1 196 ? 3.262 -15.978 9.003 1.00 87.00 196 LYS A N 1
ATOM 1594 C CA . LYS A 1 196 ? 4.567 -15.476 8.564 1.00 87.00 196 LYS A C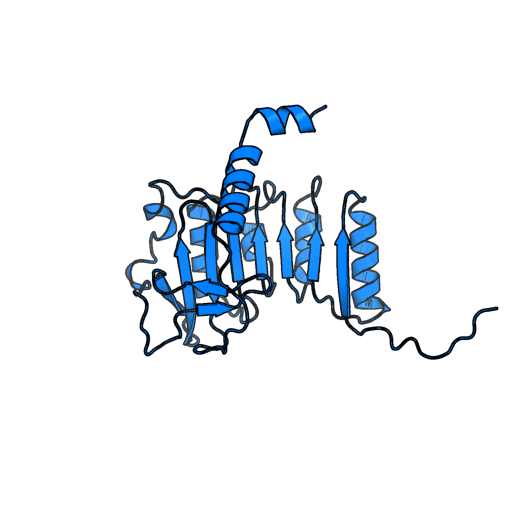A 1
ATOM 1595 C C . LYS A 1 196 ? 5.291 -14.741 9.677 1.00 87.00 196 LYS A C 1
ATOM 1597 O O . LYS A 1 196 ? 4.693 -14.169 10.585 1.00 87.00 196 LYS A O 1
ATOM 1602 N N . GLN A 1 197 ? 6.612 -14.746 9.575 1.00 84.12 197 GLN A N 1
ATOM 1603 C CA . GLN A 1 197 ? 7.470 -14.010 10.490 1.00 84.12 197 GLN A CA 1
ATOM 1604 C C . GLN A 1 197 ? 7.570 -12.545 10.061 1.00 84.12 197 GLN A C 1
ATOM 1606 O O . GLN A 1 197 ? 7.408 -12.214 8.881 1.00 84.12 197 GLN A O 1
ATOM 1611 N N . LEU A 1 198 ? 7.836 -11.675 11.036 1.00 80.88 198 LEU A N 1
ATOM 1612 C CA . LEU A 1 198 ? 8.319 -10.326 10.756 1.00 80.88 198 LEU A CA 1
ATOM 1613 C C . LEU A 1 198 ? 9.641 -10.430 9.977 1.00 80.88 198 LEU A C 1
ATOM 1615 O O . LEU A 1 198 ? 10.402 -11.370 10.230 1.00 80.88 198 LEU A O 1
ATOM 1619 N N . PRO A 1 199 ? 9.930 -9.498 9.055 1.00 74.25 199 PRO A N 1
ATOM 1620 C CA . PRO A 1 199 ? 11.196 -9.503 8.339 1.00 74.25 199 PRO A CA 1
ATOM 1621 C C . PRO A 1 199 ? 12.352 -9.460 9.339 1.00 74.25 199 PRO A C 1
ATOM 1623 O O . PRO A 1 199 ? 12.315 -8.723 10.331 1.00 74.25 199 PRO A O 1
ATOM 1626 N N . SER A 1 200 ? 13.384 -10.261 9.083 1.00 67.44 200 SER A N 1
ATOM 1627 C CA . SER A 1 200 ? 14.597 -10.205 9.892 1.00 67.44 200 SER A CA 1
ATOM 1628 C C . SER A 1 200 ? 15.232 -8.812 9.797 1.00 67.44 200 SER A C 1
ATOM 1630 O O . SER A 1 200 ? 15.066 -8.097 8.805 1.00 67.44 200 SER A O 1
ATOM 1632 N N . VAL A 1 201 ? 16.008 -8.422 10.815 1.00 59.53 201 VAL A N 1
ATOM 1633 C CA . VAL A 1 201 ? 16.777 -7.163 10.778 1.00 59.53 201 VAL A CA 1
ATOM 1634 C C . VAL A 1 201 ? 17.655 -7.108 9.523 1.00 59.53 201 VAL A C 1
ATOM 1636 O O . VAL A 1 201 ? 17.775 -6.056 8.908 1.00 59.53 201 VAL A O 1
ATOM 1639 N N . GLU A 1 202 ? 18.209 -8.244 9.091 1.00 54.88 202 GLU A N 1
ATOM 1640 C CA . GLU A 1 202 ? 19.014 -8.341 7.873 1.00 54.88 202 GLU A CA 1
ATOM 1641 C C . GLU A 1 202 ? 18.194 -8.116 6.594 1.00 54.88 202 GLU A C 1
ATOM 1643 O O . GLU A 1 202 ? 18.664 -7.431 5.694 1.00 54.88 202 GLU A O 1
ATOM 1648 N N . GLU A 1 203 ? 16.967 -8.631 6.494 1.00 59.00 203 GLU A N 1
ATOM 1649 C CA . GLU A 1 203 ? 16.085 -8.380 5.343 1.00 59.00 203 GLU A CA 1
ATOM 1650 C C . GLU A 1 203 ? 15.603 -6.929 5.293 1.00 59.00 203 GLU A C 1
ATOM 1652 O O . GLU A 1 203 ? 15.597 -6.326 4.219 1.00 59.00 203 GLU A O 1
ATOM 1657 N N . SER A 1 204 ? 15.273 -6.344 6.448 1.00 57.75 204 SER A N 1
ATOM 1658 C CA . SER A 1 204 ? 14.935 -4.921 6.550 1.00 57.75 204 SER A CA 1
ATOM 1659 C C . SER A 1 204 ? 16.122 -4.046 6.128 1.00 57.75 204 SER A C 1
ATOM 1661 O O . SER A 1 204 ? 15.990 -3.177 5.262 1.00 57.75 204 SER A O 1
ATOM 1663 N N . LEU A 1 205 ? 17.324 -4.368 6.624 1.00 50.53 205 LEU A N 1
ATOM 1664 C CA . LEU A 1 205 ? 18.569 -3.732 6.200 1.00 50.53 205 LEU A CA 1
ATOM 1665 C C . LEU A 1 205 ? 18.851 -3.967 4.717 1.00 50.53 205 LEU A C 1
ATOM 1667 O O . LEU A 1 205 ? 19.278 -3.035 4.059 1.00 50.53 205 LEU A O 1
ATOM 1671 N N . ARG A 1 206 ? 18.598 -5.149 4.143 1.00 54.22 206 ARG A N 1
ATOM 1672 C CA . ARG A 1 206 ? 18.787 -5.396 2.702 1.00 54.22 206 ARG A CA 1
ATOM 1673 C C . ARG A 1 206 ? 17.870 -4.529 1.858 1.00 54.22 206 ARG A C 1
ATOM 1675 O O . ARG A 1 206 ? 18.338 -4.020 0.848 1.00 54.22 206 ARG A O 1
ATOM 1682 N N . VAL A 1 207 ? 16.613 -4.321 2.252 1.00 55.47 207 VAL A N 1
ATOM 1683 C CA . VAL A 1 207 ? 15.715 -3.399 1.536 1.00 55.47 207 VAL A CA 1
ATOM 1684 C C . VAL A 1 207 ? 16.197 -1.953 1.675 1.00 55.47 207 VAL A C 1
ATOM 1686 O O . VAL A 1 207 ? 16.230 -1.229 0.678 1.00 55.47 207 VAL A O 1
ATOM 1689 N N . GLN A 1 208 ? 16.652 -1.543 2.861 1.00 51.53 208 GLN A N 1
ATOM 1690 C CA . GLN A 1 208 ? 17.255 -0.224 3.088 1.00 51.53 208 GLN A CA 1
ATOM 1691 C C . GLN A 1 208 ? 18.546 -0.026 2.273 1.00 51.53 208 GLN A C 1
ATOM 1693 O O . GLN A 1 208 ? 18.679 0.966 1.560 1.00 51.53 208 GLN A O 1
ATOM 1698 N N . PHE A 1 209 ? 19.465 -0.993 2.309 1.00 49.69 209 PHE A N 1
ATOM 1699 C CA . PHE A 1 209 ? 20.723 -1.011 1.564 1.00 49.69 209 PHE A CA 1
ATOM 1700 C C . PHE A 1 209 ? 20.485 -1.051 0.063 1.00 49.69 209 PHE A C 1
ATOM 1702 O O . PHE A 1 209 ? 21.108 -0.264 -0.634 1.00 49.69 209 PHE A O 1
ATOM 1709 N N . LEU A 1 210 ? 19.576 -1.893 -0.441 1.00 52.41 210 LEU A N 1
ATOM 1710 C CA . LEU A 1 210 ? 19.147 -1.866 -1.839 1.00 52.41 210 LEU A CA 1
ATOM 1711 C C . LEU A 1 210 ? 18.646 -0.466 -2.177 1.00 52.41 210 LEU A C 1
ATOM 1713 O O . LEU A 1 210 ? 19.164 0.146 -3.093 1.00 52.41 210 LEU A O 1
ATOM 1717 N N . THR A 1 211 ? 17.741 0.108 -1.389 1.00 49.22 211 THR A N 1
ATOM 1718 C CA . THR A 1 211 ? 17.197 1.450 -1.650 1.00 49.22 211 THR A CA 1
ATOM 1719 C C . THR A 1 211 ? 18.277 2.545 -1.668 1.00 49.22 211 THR A C 1
ATOM 1721 O O . THR A 1 211 ? 18.199 3.452 -2.495 1.00 49.22 211 THR A O 1
ATOM 1724 N N . VAL A 1 212 ? 19.296 2.471 -0.803 1.00 50.00 212 VAL A N 1
ATOM 1725 C CA . VAL A 1 212 ? 20.425 3.423 -0.751 1.00 50.00 212 VAL A CA 1
ATOM 1726 C C . VAL A 1 212 ? 21.424 3.192 -1.891 1.00 50.00 212 VAL A C 1
ATOM 1728 O O . VAL A 1 212 ? 21.752 4.130 -2.615 1.00 50.00 212 VAL A O 1
ATOM 1731 N N . PHE A 1 213 ? 21.874 1.952 -2.084 1.00 50.34 213 PHE A N 1
ATOM 1732 C CA . PHE A 1 213 ? 22.815 1.529 -3.128 1.00 50.34 213 PHE A CA 1
ATOM 1733 C C . PHE A 1 213 ? 22.277 1.834 -4.528 1.00 50.34 213 PHE A C 1
ATOM 1735 O O . PHE A 1 213 ? 22.985 2.318 -5.400 1.00 50.34 213 PHE A O 1
ATOM 1742 N N . LEU A 1 214 ? 20.982 1.633 -4.727 1.00 47.75 214 LEU A N 1
ATOM 1743 C CA . LEU A 1 214 ? 20.312 1.834 -6.002 1.00 47.75 214 LEU A CA 1
ATOM 1744 C C . LEU A 1 214 ? 19.983 3.299 -6.322 1.00 47.75 214 LEU A C 1
ATOM 1746 O O . LEU A 1 214 ? 19.680 3.634 -7.470 1.00 47.75 214 LEU A O 1
ATOM 1750 N N . ARG A 1 215 ? 20.049 4.179 -5.317 1.00 49.75 215 ARG A N 1
ATOM 1751 C CA . ARG A 1 215 ? 19.984 5.641 -5.479 1.00 49.75 215 ARG A CA 1
ATOM 1752 C C . ARG A 1 215 ? 21.358 6.267 -5.695 1.00 49.75 215 ARG A C 1
ATOM 1754 O O . ARG A 1 215 ? 21.433 7.473 -5.931 1.00 49.75 215 ARG A O 1
ATOM 1761 N N . SER A 1 216 ? 22.427 5.478 -5.605 1.00 48.16 216 SER A N 1
ATOM 1762 C CA . SER A 1 216 ? 23.778 5.973 -5.789 1.00 48.16 216 SER A CA 1
ATOM 1763 C C . SER A 1 216 ? 24.011 6.336 -7.272 1.00 48.16 216 SER A C 1
ATOM 1765 O O . SER A 1 216 ? 23.562 5.615 -8.175 1.00 48.16 216 SER A O 1
ATOM 1767 N N . PRO A 1 217 ? 24.670 7.473 -7.574 1.00 46.16 217 PRO A N 1
ATOM 1768 C CA . PRO A 1 217 ? 24.985 7.865 -8.949 1.00 46.16 217 PRO A CA 1
ATOM 1769 C C . PRO A 1 217 ? 25.812 6.812 -9.701 1.00 46.16 217 PRO A C 1
ATOM 1771 O O . PRO A 1 217 ? 25.734 6.732 -10.928 1.00 46.16 217 PRO A O 1
ATOM 1774 N N . GLU A 1 218 ? 26.585 6.000 -8.975 1.00 48.12 218 GLU A N 1
ATOM 1775 C CA . GLU A 1 218 ? 27.463 4.965 -9.520 1.00 48.12 218 GLU A CA 1
ATOM 1776 C C . GLU A 1 218 ? 26.678 3.848 -10.226 1.00 48.12 218 GLU A C 1
ATOM 1778 O O . GLU A 1 218 ? 27.071 3.434 -11.316 1.00 48.12 218 GLU A O 1
ATOM 1783 N N . TRP A 1 219 ? 25.528 3.420 -9.687 1.00 45.12 219 TRP A N 1
ATOM 1784 C CA . TRP A 1 219 ? 24.652 2.455 -10.367 1.00 45.12 219 TRP A CA 1
ATOM 1785 C C . TRP A 1 219 ? 24.090 3.009 -11.683 1.00 45.12 219 TRP A C 1
ATOM 1787 O O . TRP A 1 219 ? 24.084 2.330 -12.710 1.00 45.12 219 TRP A O 1
ATOM 1797 N N . TYR A 1 220 ? 23.654 4.273 -11.678 1.00 41.00 220 TYR A N 1
ATOM 1798 C CA . TYR A 1 220 ? 23.096 4.917 -12.870 1.00 41.00 220 TYR A CA 1
ATOM 1799 C C . TYR A 1 220 ? 24.116 5.023 -14.014 1.00 41.00 220 TYR A C 1
ATOM 1801 O O . TYR A 1 220 ? 23.735 4.954 -15.183 1.00 41.00 220 TYR A O 1
ATOM 1809 N N . GLN A 1 221 ? 25.401 5.176 -13.685 1.00 43.97 221 GLN A N 1
ATOM 1810 C CA . GLN A 1 221 ? 26.491 5.152 -14.662 1.00 43.97 221 GLN A CA 1
ATOM 1811 C C . GLN A 1 221 ? 26.853 3.726 -15.10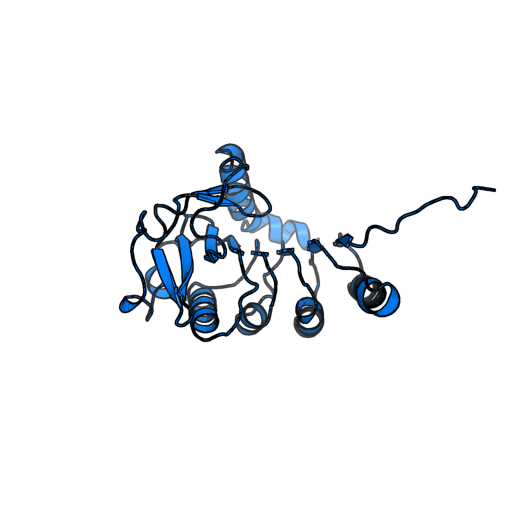2 1.00 43.97 221 GLN A C 1
ATOM 1813 O O . GLN A 1 221 ? 27.174 3.523 -16.268 1.00 43.97 221 GLN A O 1
ATOM 1818 N N . ALA A 1 222 ? 26.753 2.736 -14.209 1.00 44.62 222 ALA A N 1
ATOM 1819 C CA . ALA A 1 222 ? 27.034 1.334 -14.525 1.00 44.62 222 ALA A CA 1
ATOM 1820 C C . ALA A 1 222 ? 26.012 0.706 -15.492 1.00 44.62 222 ALA A C 1
ATOM 1822 O O . ALA A 1 222 ? 26.400 -0.114 -16.311 1.00 44.62 222 ALA A O 1
ATOM 1823 N N . MET A 1 223 ? 24.738 1.114 -15.439 1.00 40.22 223 MET A N 1
ATOM 1824 C CA . MET A 1 223 ? 23.674 0.609 -16.331 1.00 40.22 223 MET A CA 1
ATOM 1825 C C . MET A 1 223 ? 23.551 1.350 -17.669 1.00 40.22 223 MET A C 1
ATOM 1827 O O . MET A 1 223 ? 22.727 0.985 -18.505 1.00 40.22 223 MET A O 1
ATOM 1831 N N . LYS A 1 224 ? 24.298 2.444 -17.853 1.00 40.00 224 LYS A N 1
ATOM 1832 C CA . LYS A 1 224 ? 24.300 3.236 -19.093 1.00 40.00 224 LYS A CA 1
ATOM 1833 C C . LYS A 1 224 ? 25.373 2.806 -20.099 1.00 40.00 224 LYS A C 1
ATOM 1835 O O . LYS A 1 224 ? 25.355 3.323 -21.215 1.00 40.00 224 LYS A O 1
ATOM 1840 N N . ASN A 1 225 ? 26.264 1.897 -19.707 1.00 33.72 225 ASN A N 1
ATOM 1841 C CA . ASN A 1 225 ? 27.299 1.286 -20.544 1.00 33.72 225 ASN A CA 1
ATOM 1842 C C . ASN A 1 225 ? 26.961 -0.182 -20.806 1.00 33.72 225 ASN A C 1
ATOM 1844 O O . ASN A 1 225 ? 27.406 -0.686 -21.859 1.00 33.72 225 ASN A O 1
#

Radius of gyration: 18.93 Å; chains: 1; bounding box: 45×58×47 Å

Sequence (225 aa):
MMSFVDLELKKSIDIVCESGPF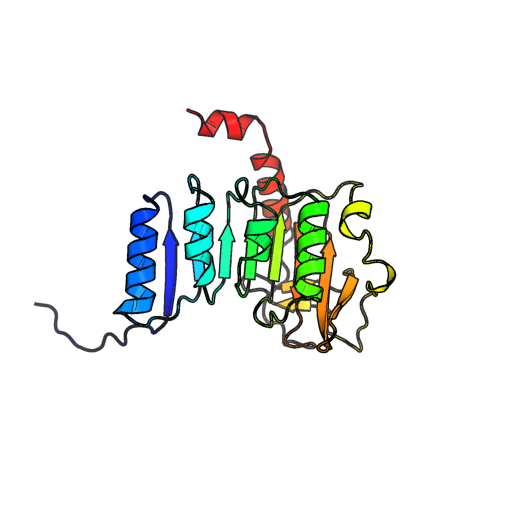SFAMYLVDFLLDVLRMKINSVYFDLMTMNPSELHSFLLNIDGFVRMFDGRWVTSDALINIHCQEMLIYFNKLTCTDINLFIKNWMNSSDTKLRVFQIAASFGNYQEKLFRGLEDSLRPWDKSKRGPLFETQAYALDCQNGLDIERSDGMIATLCVDESIFSFVVWHDRFPQVTKQLPSVEESLRVQFLTVFLRSPEWYQAMKN